Protein AF-0000000082110229 (afdb_homodimer)

Solvent-accessible surface area (backbone atoms only — not comparable to full-atom values): 21391 Å² total; per-residue (Å²): 134,88,70,80,76,80,77,74,76,72,76,70,76,74,80,79,74,70,68,82,67,78,67,74,70,69,70,74,67,74,66,70,79,75,70,65,46,72,65,55,51,50,42,54,56,67,42,34,67,86,62,47,61,80,44,70,86,66,65,69,85,67,83,56,57,67,59,63,72,36,35,83,77,77,40,49,71,53,52,38,49,52,51,44,42,51,49,51,52,46,50,48,47,23,41,54,46,56,61,72,47,97,63,58,67,69,50,45,52,40,45,49,51,52,40,48,51,52,53,50,48,32,65,73,54,48,53,68,74,52,53,61,56,50,47,55,52,70,62,51,60,44,79,38,67,67,54,40,41,43,44,63,71,46,37,67,62,54,53,33,52,47,47,51,52,34,51,53,56,55,52,53,45,55,51,60,71,71,99,140,80,76,86,82,80,76,78,80,77,79,69,81,74,75,75,71,74,70,75,77,79,72,78,71,72,71,74,68,74,66,73,77,75,69,66,46,71,67,56,52,50,41,54,56,66,41,32,68,87,63,48,60,81,42,71,86,67,65,69,83,67,85,56,57,67,59,62,71,36,36,83,78,76,41,49,70,54,52,37,48,52,52,44,43,50,48,51,54,42,49,48,48,24,42,54,46,57,61,72,46,97,64,57,69,69,51,44,50,39,45,51,52,53,41,49,52,50,52,52,48,30,65,74,54,47,52,67,74,51,53,61,56,49,47,55,52,70,62,52,59,44,81,38,67,67,54,40,42,44,45,62,72,45,38,67,62,53,54,35,52,48,47,51,50,34,51,53,58,53,51,53,45,55,51,62,71,70,98

Secondary structure (DSSP, 8-state):
-----------------------------------S-HHHHHHHHHHHTTTTTT-GGG-SS-SSHHHHHHHHHH--HHHHHHHHHHHHHHHHHHHHHHHTS---HHHHHHHHHHHHHHHHHIIIII-TTHHHHHHHHHTS-TT-HHHHHHHHHHHHHHHHHHHHHHHHHHHHHHHHHH-/-----------------------------------S-HHHHHHHHHHHTTTTTT-GGG-SS-SSHHHHHHHHHH--HHHHHHHHHHHHHHHHHHHHHHHTS---HHHHHHHHHHHHHHHHHIIIII-THHHHHHHHHHTS-TT-HHHHHHHHHHHHHHHHHHHHHHHHHHHHHHHHHH-

InterPro domains:
  IPR002069 Interferon gamma [PF00714] (76-163)
  IPR002069 Interferon gamma [PTHR11419] (31-170)
  IPR009079 Four-helical cytokine-like, core [G3DSA:1.20.1250.10] (36-178)
  IPR009079 Four-helical cytokine-like, core [SSF47266] (39-163)

Foldseek 3Di:
DCPDDPPPPPPPVVDDCPVPDDPPPPVPCVVVPDPQDPVLVVLVVVLCVQVVVVDCVCPDDDDCVVVVVCDLPPHFPVRSLVVVLVVLVVLLVVLVVVLVDDGDPSNNVSSVVVSVVSVVVCVVRVPPPCVVVVVVVVPPPCPDPVSVVVCVVCVVVVVVVVVVVVVVRVVVSVVVVVD/DDDDDPDDPPPCPPPPPPPVDDPPPPVPCVVVPDPQDPVLVVLVVVLCVQVVVVDCVCPDDDDCVVVVVCDLPPHFPVRSLVVVLVVLVVLLVVLVVVLVDDGDPSNNVSSVVVSVVSVVVCVVRVDPPCVVVVVVVVPPPCVDPVSVVVCVVCVVVVVVVVVVVVVVRVVVSVVVVVD

Radius of gyration: 32.99 Å; Cα contacts (8 Å, |Δi|>4): 256; chains: 2; bounding box: 110×70×94 Å

Organism: Oncorhynchus tshawytscha (NCBI:txid74940)

Nearest PDB structures (foldseek):
  7s5c-assembly1_D  TM=9.116E-01  e=3.715E+00  Myxococcus xanthus
  7s5c-assembly1_E  TM=8.974E-01  e=5.631E+00  Myxococcus xanthus
  6f1e-assembly1_B  TM=5.473E-01  e=1.274E-04  Paralichthys olivaceus
  7s5c-assembly1_D  TM=9.116E-01  e=2.656E+00  Myxococcus xanthus
  7s5c-assembly1_E  TM=8.976E-01  e=4.039E+00  Myxococcus xanthus

Structure (mmCIF, N/CA/C/O backbone):
data_AF-0000000082110229-model_v1
#
loop_
_entity.id
_entity.type
_entity.pdbx_description
1 polymer 'Interferon gamma'
#
loop_
_atom_site.group_PDB
_atom_site.id
_atom_site.type_symbol
_atom_site.label_atom_id
_atom_site.label_alt_id
_atom_site.label_comp_id
_atom_site.label_asym_id
_atom_site.label_entity_id
_atom_site.label_seq_id
_atom_site.pdbx_PDB_ins_code
_atom_site.Cartn_x
_atom_site.Cartn_y
_atom_site.Cartn_z
_atom_site.occupancy
_atom_site.B_iso_or_equiv
_atom_site.auth_seq_id
_atom_site.auth_comp_id
_atom_site.auth_asym_id
_atom_site.auth_atom_id
_atom_site.pdbx_PDB_model_num
ATOM 1 N N . MET A 1 1 ? 75.688 -8.492 -60.219 1 24.11 1 MET A N 1
ATOM 2 C CA . MET A 1 1 ? 75.688 -9.828 -59.625 1 24.11 1 MET A CA 1
ATOM 3 C C . MET A 1 1 ? 75.75 -9.758 -58.125 1 24.11 1 MET A C 1
ATOM 5 O O . MET A 1 1 ? 75.875 -10.773 -57.438 1 24.11 1 MET A O 1
ATOM 9 N N . ASN A 1 2 ? 76 -8.523 -57.562 1 25.25 2 ASN A N 1
ATOM 10 C CA . ASN A 1 2 ? 76.188 -8.07 -56.219 1 25.25 2 ASN A CA 1
ATOM 11 C C . ASN A 1 2 ? 75 -8.414 -55.312 1 25.25 2 ASN A C 1
ATOM 13 O O . ASN A 1 2 ? 73.938 -7.895 -55.531 1 25.25 2 ASN A O 1
ATOM 17 N N . SER A 1 3 ? 75 -9.625 -54.688 1 24.2 3 SER A N 1
ATOM 18 C CA . SER A 1 3 ? 74.188 -10.539 -53.906 1 24.2 3 SER A CA 1
ATOM 19 C C . SER A 1 3 ? 74 -10.047 -52.5 1 24.2 3 SER A C 1
ATOM 21 O O . SER A 1 3 ? 73.562 -10.805 -51.625 1 24.2 3 SER A O 1
ATOM 23 N N . ALA A 1 4 ? 74.688 -8.914 -52.188 1 26.8 4 ALA A N 1
ATOM 24 C CA . ALA A 1 4 ? 74.875 -8.75 -50.75 1 26.8 4 ALA A CA 1
ATOM 25 C C . ALA A 1 4 ? 73.562 -8.953 -50.031 1 26.8 4 ALA A C 1
ATOM 27 O O . ALA A 1 4 ? 72.5 -8.75 -50.594 1 26.8 4 ALA A O 1
ATOM 28 N N . LEU A 1 5 ? 73.625 -9.648 -48.812 1 25.36 5 LEU A N 1
ATOM 29 C CA . LEU A 1 5 ? 73.125 -10.234 -47.562 1 25.36 5 LEU A CA 1
ATOM 30 C C . LEU A 1 5 ? 72.312 -9.234 -46.781 1 25.36 5 LEU A C 1
ATOM 32 O O . LEU A 1 5 ? 72.812 -8.195 -46.344 1 25.36 5 LEU A O 1
ATOM 36 N N . ASP A 1 6 ? 71.125 -8.875 -47.344 1 24.08 6 ASP A N 1
ATOM 37 C CA . ASP A 1 6 ? 70.188 -7.977 -46.688 1 24.08 6 ASP A CA 1
ATOM 38 C C . ASP A 1 6 ? 69.938 -8.398 -45.219 1 24.08 6 ASP A C 1
ATOM 40 O O . ASP A 1 6 ? 69.625 -9.555 -44.969 1 24.08 6 ASP A O 1
ATOM 44 N N . LEU A 1 7 ? 70.938 -7.906 -44.375 1 24.12 7 LEU A N 1
ATOM 45 C CA . LEU A 1 7 ? 71.062 -8.023 -42.906 1 24.12 7 LEU A CA 1
ATOM 46 C C . LEU A 1 7 ? 69.688 -7.859 -42.281 1 24.12 7 LEU A C 1
ATOM 48 O O . LEU A 1 7 ? 69 -6.82 -42.438 1 24.12 7 LEU A O 1
ATOM 52 N N . VAL A 1 8 ? 69 -8.953 -42.156 1 23.84 8 VAL A N 1
ATOM 53 C CA . VAL A 1 8 ? 67.688 -9.242 -41.5 1 23.84 8 VAL A CA 1
ATOM 54 C C . VAL A 1 8 ? 67.75 -8.828 -40.031 1 23.84 8 VAL A C 1
ATOM 56 O O . VAL A 1 8 ? 68.562 -9.398 -39.25 1 23.84 8 VAL A O 1
ATOM 59 N N . VAL A 1 9 ? 68.062 -7.516 -39.812 1 23.69 9 VAL A N 1
ATOM 60 C CA . VAL A 1 9 ? 68.062 -7.062 -38.438 1 23.69 9 VAL A CA 1
ATOM 61 C C . VAL A 1 9 ? 66.812 -7.551 -37.75 1 23.69 9 VAL A C 1
ATOM 63 O O . VAL A 1 9 ? 65.688 -7.172 -38.125 1 23.69 9 VAL A O 1
ATOM 66 N N . VAL A 1 10 ? 66.875 -8.742 -37.281 1 24.75 10 VAL A N 1
ATOM 67 C CA . VAL A 1 10 ? 65.812 -9.438 -36.469 1 24.75 10 VAL A CA 1
ATOM 68 C C . VAL A 1 10 ? 65.562 -8.68 -35.188 1 24.75 10 VAL A C 1
ATOM 70 O O . VAL A 1 10 ? 66.438 -8.625 -34.312 1 24.75 10 VAL A O 1
ATOM 73 N N . VAL A 1 11 ? 65.25 -7.379 -35.281 1 24.06 11 VAL A N 1
ATOM 74 C CA . VAL A 1 11 ? 64.875 -6.656 -34.094 1 24.06 11 VAL A CA 1
ATOM 75 C C . VAL A 1 11 ? 63.906 -7.5 -33.25 1 24.06 11 VAL A C 1
ATOM 77 O O . VAL A 1 11 ? 62.781 -7.793 -33.719 1 24.06 11 VAL A O 1
ATOM 80 N N . TRP A 1 12 ? 64.438 -8.492 -32.562 1 25.36 12 TRP A N 1
ATOM 81 C CA . TRP A 1 12 ? 63.719 -9.367 -31.625 1 25.36 12 TRP A CA 1
ATOM 82 C C . TRP A 1 12 ? 63.094 -8.57 -30.484 1 25.36 12 TRP A C 1
ATOM 84 O O . TRP A 1 12 ? 63.812 -8.148 -29.562 1 25.36 12 TRP A O 1
ATOM 94 N N . LEU A 1 13 ? 62.688 -7.316 -30.75 1 26.86 13 LEU A N 1
ATOM 95 C CA . LEU A 1 13 ? 62.125 -6.703 -29.547 1 26.86 13 LEU A CA 1
ATOM 96 C C . LEU A 1 13 ? 61.156 -7.641 -28.859 1 26.86 13 LEU A C 1
ATOM 98 O O . LEU A 1 13 ? 60.188 -8.102 -29.469 1 26.86 13 LEU A O 1
ATOM 102 N N . GLY A 1 14 ? 61.531 -8.438 -27.891 1 28.88 14 GLY A N 1
ATOM 103 C CA . GLY A 1 14 ? 60.938 -9.344 -26.922 1 28.88 14 GLY A CA 1
ATOM 104 C C . GLY A 1 14 ? 59.812 -8.695 -26.109 1 28.88 14 GLY A C 1
ATOM 105 O O . GLY A 1 14 ? 59.875 -8.672 -24.875 1 28.88 14 GLY A O 1
ATOM 106 N N . PHE A 1 15 ? 59.219 -7.516 -26.438 1 29.77 15 PHE A N 1
ATOM 107 C CA . PHE A 1 15 ? 58.406 -6.957 -25.359 1 29.77 15 PHE A CA 1
ATOM 108 C C . PHE A 1 15 ? 57.531 -8.031 -24.75 1 29.77 15 PHE A C 1
ATOM 110 O O . PHE A 1 15 ? 57.188 -9.016 -25.406 1 29.77 15 PHE A O 1
ATOM 117 N N . CYS A 1 16 ? 57.188 -7.82 -23.359 1 25.81 16 CYS A N 1
ATOM 118 C CA . CYS A 1 16 ? 56.562 -8.203 -22.094 1 25.81 16 CYS A CA 1
ATOM 119 C C . CYS A 1 16 ? 55.062 -8.414 -22.266 1 25.81 16 CYS A C 1
ATOM 121 O O . CYS A 1 16 ? 54.344 -7.473 -22.594 1 25.81 16 CYS A O 1
ATOM 123 N N . SER A 1 17 ? 54.656 -9.477 -22.688 1 29.84 17 SER A N 1
ATOM 124 C CA . SER A 1 17 ? 53.25 -9.898 -22.781 1 29.84 17 SER A CA 1
ATOM 125 C C . SER A 1 17 ? 52.531 -9.75 -21.453 1 29.84 17 SER A C 1
ATOM 127 O O . SER A 1 17 ? 52.719 -10.57 -20.547 1 29.84 17 SER A O 1
ATOM 129 N N . VAL A 1 18 ? 52.812 -8.727 -20.703 1 28.47 18 VAL A N 1
ATOM 130 C CA . VAL A 1 18 ? 52 -8.898 -19.5 1 28.47 18 VAL A CA 1
ATOM 131 C C . VAL A 1 18 ? 50.562 -9.164 -19.875 1 28.47 18 VAL A C 1
ATOM 133 O O . VAL A 1 18 ? 49.875 -8.297 -20.453 1 28.47 18 VAL A O 1
ATOM 136 N N . VAL A 1 19 ? 50.312 -10.289 -20.297 1 27.03 19 VAL A N 1
ATOM 137 C CA . VAL A 1 19 ? 48.906 -10.695 -20.406 1 27.03 19 VAL A CA 1
ATOM 138 C C . VAL A 1 19 ? 48.188 -10.391 -19.109 1 27.03 19 VAL A C 1
ATOM 140 O O . VAL A 1 19 ? 48.5 -10.961 -18.062 1 27.03 19 VAL A O 1
ATOM 143 N N . VAL A 1 20 ? 48.062 -9.109 -18.766 1 29.75 20 VAL A N 1
ATOM 144 C CA . VAL A 1 20 ? 47.094 -8.906 -17.688 1 29.75 20 VAL A CA 1
ATOM 145 C C . VAL A 1 20 ? 45.906 -9.805 -17.906 1 29.75 20 VAL A C 1
ATOM 147 O O . VAL A 1 20 ? 45.188 -9.656 -18.906 1 29.75 20 VAL A O 1
ATOM 150 N N . LEU A 1 21 ? 45.969 -11.055 -17.469 1 27.33 21 LEU A N 1
ATOM 151 C CA . LEU A 1 21 ? 44.969 -12.117 -17.391 1 27.33 21 LEU A CA 1
ATOM 152 C C . LEU A 1 21 ? 43.594 -11.562 -16.969 1 27.33 21 LEU A C 1
ATOM 154 O O . LEU A 1 21 ? 42.594 -11.781 -17.641 1 27.33 21 LEU A O 1
ATOM 158 N N . GLY A 1 22 ? 43.312 -11.695 -15.609 1 29.94 22 GLY A N 1
ATOM 159 C CA . GLY A 1 22 ? 42.125 -12.344 -15.023 1 29.94 22 GLY A CA 1
ATOM 160 C C . GLY A 1 22 ? 40.906 -11.453 -15.008 1 29.94 22 GLY A C 1
ATOM 161 O O . GLY A 1 22 ? 40.906 -10.398 -14.367 1 29.94 22 GLY A O 1
ATOM 162 N N . ARG A 1 23 ? 40.438 -11.047 -16.078 1 28.28 23 ARG A N 1
ATOM 163 C CA . ARG A 1 23 ? 39.125 -10.445 -15.844 1 28.28 23 ARG A CA 1
ATOM 164 C C . ARG A 1 23 ? 38.344 -11.234 -14.797 1 28.28 23 ARG A C 1
ATOM 166 O O . ARG A 1 23 ? 38.125 -12.445 -14.953 1 28.28 23 ARG A O 1
ATOM 173 N N . PRO A 1 24 ? 38.438 -10.898 -13.562 1 33.53 24 PRO A N 1
ATOM 174 C CA . PRO A 1 24 ? 37.375 -11.586 -12.812 1 33.53 24 PRO A CA 1
ATOM 175 C C . PRO A 1 24 ? 36.031 -11.508 -13.5 1 33.53 24 PRO A C 1
ATOM 177 O O . PRO A 1 24 ? 35.625 -10.438 -13.945 1 33.53 24 PRO A O 1
ATOM 180 N N . HIS A 1 25 ? 35.75 -12.414 -14.398 1 29.72 25 HIS A N 1
ATOM 181 C CA . HIS A 1 25 ? 34.344 -12.648 -14.758 1 29.72 25 HIS A CA 1
ATOM 182 C C . HIS A 1 25 ? 33.438 -12.5 -13.539 1 29.72 25 HIS A C 1
ATOM 184 O O . HIS A 1 25 ? 33.469 -13.328 -12.625 1 29.72 25 HIS A O 1
ATOM 190 N N . HIS A 1 26 ? 33.438 -11.383 -13 1 30.94 26 HIS A N 1
ATOM 191 C CA . HIS A 1 26 ? 32.219 -11.297 -12.25 1 30.94 26 HIS A CA 1
ATOM 192 C C . HIS A 1 26 ? 31.031 -11.828 -13.07 1 30.94 26 HIS A C 1
ATOM 194 O O . HIS A 1 26 ? 30.719 -11.289 -14.133 1 30.94 26 HIS A O 1
ATOM 200 N N . SER A 1 27 ? 31.016 -13.125 -13.414 1 31.69 27 SER A N 1
ATOM 201 C CA . SER A 1 27 ? 29.703 -13.688 -13.734 1 31.69 27 SER A CA 1
ATOM 202 C C . SER A 1 27 ? 28.594 -13.016 -12.922 1 31.69 27 SER A C 1
ATOM 204 O O . SER A 1 27 ? 28.5 -13.211 -11.711 1 31.69 27 SER A O 1
ATOM 206 N N . GLY A 1 28 ? 28.469 -11.836 -13.047 1 32.25 28 GLY A N 1
ATOM 207 C CA . GLY A 1 28 ? 27.188 -11.297 -12.617 1 32.25 28 GLY A CA 1
ATOM 208 C C . GLY A 1 28 ? 26.016 -12.234 -12.891 1 32.25 28 GLY A C 1
ATOM 209 O O . GLY A 1 28 ? 25.453 -12.219 -13.984 1 32.25 28 GLY A O 1
ATOM 210 N N . SER A 1 29 ? 26.156 -13.578 -12.789 1 35.03 29 SER A N 1
ATOM 211 C CA . SER A 1 29 ? 25.016 -14.484 -12.734 1 35.03 29 SER A CA 1
ATOM 212 C C . SER A 1 29 ? 23.828 -13.828 -12.047 1 35.03 29 SER A C 1
ATOM 214 O O . SER A 1 29 ? 23.844 -13.602 -10.836 1 35.03 29 SER A O 1
ATOM 216 N N . ASP A 1 30 ? 23.406 -12.789 -12.406 1 38 30 ASP A N 1
ATOM 217 C CA . ASP A 1 30 ? 22.031 -12.477 -12.023 1 38 30 ASP A CA 1
ATOM 218 C C . ASP A 1 30 ? 21.172 -13.734 -11.969 1 38 30 ASP A C 1
ATOM 220 O O . ASP A 1 30 ? 20.531 -14.102 -12.953 1 38 30 ASP A O 1
ATOM 224 N N . LEU A 1 31 ? 21.562 -14.945 -11.805 1 39.56 31 LEU A N 1
ATOM 225 C CA . LEU A 1 31 ? 20.734 -16.094 -11.438 1 39.56 31 LEU A CA 1
ATOM 226 C C . LEU A 1 31 ? 19.547 -15.648 -10.586 1 39.56 31 LEU A C 1
ATOM 228 O O . LEU A 1 31 ? 19.719 -15.266 -9.43 1 39.56 31 LEU A O 1
ATOM 232 N N . GLY A 1 32 ? 18.656 -14.812 -11.055 1 50.47 32 GLY A N 1
ATOM 233 C CA . GLY A 1 32 ? 17.422 -14.539 -10.359 1 50.47 32 GLY A CA 1
ATOM 234 C C . GLY A 1 32 ? 17.031 -15.625 -9.367 1 50.47 32 GLY A C 1
ATOM 235 O O . GLY A 1 32 ? 17.047 -16.812 -9.703 1 50.47 32 GLY A O 1
ATOM 236 N N . SER A 1 33 ? 17.344 -15.594 -8.109 1 67.56 33 SER A N 1
ATOM 237 C CA . SER A 1 33 ? 16.984 -16.531 -7.059 1 67.56 33 SER A CA 1
ATOM 238 C C . SER A 1 33 ? 15.656 -17.234 -7.371 1 67.56 33 SER A C 1
ATOM 240 O O . SER A 1 33 ? 14.688 -16.578 -7.762 1 67.56 33 SER A O 1
ATOM 242 N N . ARG A 1 34 ? 15.812 -18.406 -7.715 1 81.62 34 ARG A N 1
ATOM 243 C CA . ARG A 1 34 ? 14.609 -19.219 -7.918 1 81.62 34 ARG A CA 1
ATOM 244 C C . ARG A 1 34 ? 13.867 -19.438 -6.605 1 81.62 34 ARG A C 1
ATOM 246 O O . ARG A 1 34 ? 14.398 -20.047 -5.68 1 81.62 34 ARG A O 1
ATOM 253 N N . PHE A 1 35 ? 12.773 -18.719 -6.441 1 91 35 PHE A N 1
ATOM 254 C CA . PHE A 1 35 ? 11.945 -18.812 -5.246 1 91 35 PHE A CA 1
ATOM 255 C C . PHE A 1 35 ? 10.922 -19.938 -5.387 1 91 35 PHE A C 1
ATOM 257 O O . PHE A 1 35 ? 10.344 -20.391 -4.395 1 91 35 PHE A O 1
ATOM 264 N N . VAL A 1 36 ? 10.859 -20.375 -6.602 1 93.25 36 VAL A N 1
ATOM 265 C CA . VAL A 1 36 ? 9.992 -21.516 -6.852 1 93.25 36 VAL A CA 1
ATOM 266 C C . VAL A 1 36 ? 10.781 -22.812 -6.68 1 93.25 36 VAL A C 1
ATOM 268 O O . VAL A 1 36 ? 11.695 -23.094 -7.457 1 93.25 36 VAL A O 1
ATOM 271 N N . SER A 1 37 ? 10.375 -23.531 -5.688 1 91.56 37 SER A N 1
ATOM 272 C CA . SER A 1 37 ? 11.086 -24.766 -5.387 1 91.56 37 SER A CA 1
ATOM 273 C C . SER A 1 37 ? 10.734 -25.875 -6.383 1 91.56 37 SER A C 1
ATOM 275 O O . SER A 1 37 ? 9.742 -25.766 -7.105 1 91.56 37 SER A O 1
ATOM 277 N N . GLU A 1 38 ? 11.562 -26.922 -6.34 1 91.44 38 GLU A N 1
ATOM 278 C CA . GLU A 1 38 ? 11.273 -28.078 -7.176 1 91.44 38 GLU A CA 1
ATOM 279 C C . GLU A 1 38 ? 9.961 -28.75 -6.773 1 91.44 38 GLU A C 1
ATOM 281 O O . GLU A 1 38 ? 9.203 -29.203 -7.633 1 91.44 38 GLU A O 1
ATOM 286 N N . ASN A 1 39 ? 9.766 -28.75 -5.508 1 90.94 39 ASN A N 1
ATOM 287 C CA . ASN A 1 39 ? 8.523 -29.344 -5.012 1 90.94 39 ASN A CA 1
ATOM 288 C C . ASN A 1 39 ? 7.305 -28.547 -5.48 1 90.94 39 ASN A C 1
ATOM 290 O O . ASN A 1 39 ? 6.285 -29.141 -5.84 1 90.94 39 ASN A O 1
ATOM 294 N N . MET A 1 40 ? 7.414 -27.266 -5.449 1 93.62 40 MET A N 1
ATOM 295 C CA . MET A 1 40 ? 6.305 -26.438 -5.918 1 93.62 40 MET A CA 1
ATOM 296 C C . MET A 1 40 ? 6.074 -26.641 -7.414 1 93.62 40 MET A C 1
ATOM 298 O O . MET A 1 40 ? 4.93 -26.734 -7.863 1 93.62 40 MET A O 1
ATOM 302 N N . GLU A 1 41 ? 7.121 -26.719 -8.156 1 93.5 41 GLU A N 1
ATOM 303 C CA . GLU A 1 41 ? 7.012 -26.984 -9.586 1 93.5 41 GLU A CA 1
ATOM 304 C C . GLU A 1 41 ? 6.301 -28.312 -9.852 1 93.5 41 GLU A C 1
ATOM 306 O O . GLU A 1 41 ? 5.457 -28.406 -10.742 1 93.5 41 GLU A O 1
ATOM 311 N N . LYS A 1 42 ? 6.664 -29.266 -9.062 1 93 42 LYS A N 1
ATOM 312 C CA . LYS A 1 42 ? 6.023 -30.578 -9.195 1 93 42 LYS A CA 1
ATOM 313 C C . LYS A 1 42 ? 4.539 -30.5 -8.852 1 93 42 LYS A C 1
ATOM 315 O O . LYS A 1 42 ? 3.709 -31.125 -9.508 1 93 42 LYS A O 1
ATOM 320 N N . ASP A 1 43 ? 4.195 -29.75 -7.82 1 92 43 ASP A N 1
ATOM 321 C CA . ASP A 1 43 ? 2.801 -29.562 -7.438 1 92 43 ASP A CA 1
ATOM 322 C C . ASP A 1 43 ? 2.002 -28.922 -8.578 1 92 43 ASP A C 1
ATOM 324 O O . ASP A 1 43 ? 0.898 -29.375 -8.891 1 92 43 ASP A O 1
ATOM 328 N N . ILE A 1 44 ? 2.568 -27.938 -9.219 1 94.88 44 ILE A N 1
ATOM 329 C CA . ILE A 1 44 ? 1.879 -27.234 -10.297 1 94.88 44 ILE A CA 1
ATOM 330 C C . ILE A 1 44 ? 1.728 -28.172 -11.5 1 94.88 44 ILE A C 1
ATOM 332 O O . ILE A 1 44 ? 0.656 -28.25 -12.102 1 94.88 44 ILE A O 1
ATOM 336 N N . LYS A 1 45 ? 2.805 -28.891 -11.789 1 94.81 45 LYS A N 1
ATOM 337 C CA . LYS A 1 45 ? 2.766 -29.828 -12.906 1 94.81 45 LYS A CA 1
ATOM 338 C C . LYS A 1 45 ? 1.697 -30.891 -12.695 1 94.81 45 LYS A C 1
ATOM 340 O O . LYS A 1 45 ? 1.008 -31.297 -13.641 1 94.81 45 LYS A O 1
ATOM 345 N N . ALA A 1 46 ? 1.564 -31.359 -11.5 1 95.69 46 ALA A N 1
ATOM 346 C CA . ALA A 1 46 ? 0.606 -32.406 -11.172 1 95.69 46 ALA A CA 1
ATOM 347 C C . ALA A 1 46 ? -0.828 -31.938 -11.359 1 95.69 46 ALA A C 1
ATOM 349 O O . ALA A 1 46 ? -1.758 -32.75 -11.445 1 95.69 46 ALA A O 1
ATOM 350 N N . LEU A 1 47 ? -1.069 -30.609 -11.375 1 97.56 47 LEU A N 1
ATOM 351 C CA . LEU A 1 47 ? -2.402 -30.047 -11.523 1 97.56 47 LEU A CA 1
ATOM 352 C C . LEU A 1 47 ? -2.746 -29.828 -12.992 1 97.56 47 LEU A C 1
ATOM 354 O O . LEU A 1 47 ? -3.91 -29.609 -13.336 1 97.56 47 LEU A O 1
ATOM 358 N N . GLU A 1 48 ? -1.765 -29.984 -13.914 1 96.38 48 GLU A N 1
ATOM 359 C CA . GLU A 1 48 ? -1.924 -29.625 -15.32 1 96.38 48 GLU A CA 1
ATOM 360 C C . GLU A 1 48 ? -2.984 -30.5 -15.992 1 96.38 48 GLU A C 1
ATOM 362 O O . GLU A 1 48 ? -3.902 -29.984 -16.625 1 96.38 48 GLU A O 1
ATOM 367 N N . ASP A 1 49 ? -2.902 -31.734 -15.82 1 95.69 49 ASP A N 1
ATOM 368 C CA . ASP A 1 49 ? -3.795 -32.656 -16.516 1 95.69 49 ASP A CA 1
ATOM 369 C C . ASP A 1 49 ? -5.184 -32.656 -15.883 1 95.69 49 ASP A C 1
ATOM 371 O O . ASP A 1 49 ? -6.184 -32.406 -16.562 1 95.69 49 ASP A O 1
ATOM 375 N N . PRO A 1 50 ? -5.27 -32.875 -14.539 1 96.62 50 PRO A N 1
ATOM 376 C CA . PRO A 1 50 ? -6.602 -32.938 -13.938 1 96.62 50 PRO A CA 1
ATOM 377 C C . PRO A 1 50 ? -7.406 -31.656 -14.109 1 96.62 50 PRO A C 1
ATOM 379 O O . PRO A 1 50 ? -8.641 -31.703 -14.164 1 96.62 50 PRO A O 1
ATOM 382 N N . LEU A 1 51 ? -6.777 -30.531 -14.227 1 96.69 51 LEU A N 1
ATOM 383 C CA . LEU A 1 51 ? -7.473 -29.25 -14.375 1 96.69 51 LEU A CA 1
ATOM 384 C C . LEU A 1 51 ? -7.52 -28.828 -15.836 1 96.69 51 LEU A C 1
ATOM 386 O O . LEU A 1 51 ? -8.023 -27.734 -16.156 1 96.69 51 LEU A O 1
ATOM 390 N N . LYS A 1 52 ? -6.918 -29.609 -16.703 1 94.94 52 LYS A N 1
ATOM 391 C CA . LYS A 1 52 ? -6.914 -29.344 -18.141 1 94.94 52 LYS A CA 1
ATOM 392 C C . LYS A 1 52 ? -6.312 -27.984 -18.438 1 94.94 52 LYS A C 1
ATOM 394 O O . LYS A 1 52 ? -6.914 -27.172 -19.156 1 94.94 52 LYS A O 1
ATOM 399 N N . LEU A 1 53 ? -5.109 -27.719 -17.953 1 95.06 53 LEU A N 1
ATOM 400 C CA . LEU A 1 53 ? -4.477 -26.406 -18.047 1 95.06 53 LEU A CA 1
ATOM 401 C C . LEU A 1 53 ? -3.951 -26.141 -19.453 1 95.06 53 LEU A C 1
ATOM 403 O O . LEU A 1 53 ? -3.59 -25.016 -19.781 1 95.06 53 LEU A O 1
ATOM 407 N N . LEU A 1 54 ? -3.979 -27.094 -20.328 1 90.62 54 LEU A N 1
ATOM 408 C CA . LEU A 1 54 ? -3.516 -26.938 -21.703 1 90.62 54 LEU A CA 1
ATOM 409 C C . LEU A 1 54 ? -4.695 -26.766 -22.656 1 90.62 54 LEU A C 1
ATOM 411 O O . LEU A 1 54 ? -4.508 -26.688 -23.859 1 90.62 54 LEU A O 1
ATOM 415 N N . ASP A 1 55 ? -5.863 -26.656 -22.188 1 92.31 55 ASP A N 1
ATOM 416 C CA . ASP A 1 55 ? -7.086 -26.469 -22.969 1 92.31 55 ASP A CA 1
ATOM 417 C C . ASP A 1 55 ? -7.035 -25.172 -23.781 1 92.31 55 ASP A C 1
ATOM 419 O O . ASP A 1 55 ? -6.629 -24.125 -23.266 1 92.31 55 ASP A O 1
ATOM 423 N N . THR A 1 56 ? -7.422 -25.203 -24.953 1 90.88 56 THR A N 1
ATOM 424 C CA . THR A 1 56 ? -7.391 -24.078 -25.875 1 90.88 56 THR A CA 1
ATOM 425 C C . THR A 1 56 ? -8.312 -22.969 -25.406 1 90.88 56 THR A C 1
ATOM 427 O O . THR A 1 56 ? -8.141 -21.797 -25.781 1 90.88 56 THR A O 1
ATOM 430 N N . LYS A 1 57 ? -9.312 -23.312 -24.562 1 90.06 57 LYS A N 1
ATOM 431 C CA . LYS A 1 57 ? -10.219 -22.312 -24.016 1 90.06 57 LYS A CA 1
ATOM 432 C C . LYS A 1 57 ? -9.469 -21.312 -23.141 1 90.06 57 LYS A C 1
ATOM 434 O O . LYS A 1 57 ? -9.969 -20.219 -22.859 1 90.06 57 LYS A O 1
ATOM 439 N N . LEU A 1 58 ? -8.281 -21.703 -22.719 1 93.44 58 LEU A N 1
ATOM 440 C CA . LEU A 1 58 ? -7.492 -20.859 -21.828 1 93.44 58 LEU A CA 1
ATOM 441 C C . LEU A 1 58 ? -6.617 -19.891 -22.609 1 93.44 58 LEU A C 1
ATOM 443 O O . LEU A 1 58 ? -5.996 -19 -22.031 1 93.44 58 LEU A O 1
ATOM 447 N N . VAL A 1 59 ? -6.684 -20.188 -23.969 1 90.62 59 VAL A N 1
ATOM 448 C CA . VAL A 1 59 ? -5.895 -19.297 -24.828 1 90.62 59 VAL A CA 1
ATOM 449 C C . VAL A 1 59 ? -6.57 -17.938 -24.922 1 90.62 59 VAL A C 1
ATOM 451 O O . VAL A 1 59 ? -7.762 -17.844 -25.234 1 90.62 59 VAL A O 1
ATOM 454 N N . GLY A 1 60 ? -6.152 -16.797 -24.5 1 90.94 60 GLY A N 1
ATOM 455 C CA . GLY A 1 60 ? -6.664 -15.445 -24.469 1 90.94 60 GLY A CA 1
ATOM 456 C C . GLY A 1 60 ? -5.91 -14.547 -23.5 1 90.94 60 GLY A C 1
ATOM 457 O O . GLY A 1 60 ? -4.723 -14.758 -23.25 1 90.94 60 GLY A O 1
ATOM 458 N N . GLU A 1 61 ? -6.582 -13.547 -23.062 1 93.69 61 GLU A N 1
ATOM 459 C CA . GLU A 1 61 ? -5.938 -12.578 -22.172 1 93.69 61 GLU A CA 1
ATOM 460 C C . GLU A 1 61 ? -5.566 -13.211 -20.844 1 93.69 61 GLU A C 1
ATOM 462 O O . GLU A 1 61 ? -6.406 -13.836 -20.188 1 93.69 61 GLU A O 1
ATOM 467 N N . PRO A 1 62 ? -4.301 -13.078 -20.484 1 96.38 62 PRO A N 1
ATOM 468 C CA . PRO A 1 62 ? -3.926 -13.625 -19.188 1 96.38 62 PRO A CA 1
ATOM 469 C C . PRO A 1 62 ? -4.562 -12.875 -18.016 1 96.38 62 PRO A C 1
ATOM 471 O O . PRO A 1 62 ? -5.094 -11.781 -18.203 1 96.38 62 PRO A O 1
ATOM 474 N N . VAL A 1 63 ? -4.602 -13.508 -16.859 1 97.44 63 VAL A N 1
ATOM 475 C CA . VAL A 1 63 ? -5.215 -12.914 -15.672 1 97.44 63 VAL A CA 1
ATOM 476 C C . VAL A 1 63 ? -4.246 -11.922 -15.031 1 97.44 63 VAL A C 1
ATOM 478 O O . VAL A 1 63 ? -4.605 -10.781 -14.758 1 97.44 63 VAL A O 1
ATOM 481 N N . PHE A 1 64 ? -2.928 -12.383 -14.828 1 98.06 64 PHE A N 1
ATOM 482 C CA . PHE A 1 64 ? -1.994 -11.57 -14.062 1 98.06 64 PHE A CA 1
ATOM 483 C C . PHE A 1 64 ? -0.773 -11.211 -14.898 1 98.06 64 PHE A C 1
ATOM 485 O O . PHE A 1 64 ? -0.056 -10.258 -14.578 1 98.06 64 PHE A O 1
ATOM 492 N N . ARG A 1 65 ? -0.522 -11.906 -15.953 1 96.5 65 ARG A N 1
ATOM 493 C CA . ARG A 1 65 ? 0.765 -11.836 -16.641 1 96.5 65 ARG A CA 1
ATOM 494 C C . ARG A 1 65 ? 0.986 -10.445 -17.234 1 96.5 65 ARG A C 1
ATOM 496 O O . ARG A 1 65 ? 2.117 -9.953 -17.281 1 96.5 65 ARG A O 1
ATOM 503 N N . HIS A 1 66 ? -0.087 -9.828 -17.75 1 95.12 66 HIS A N 1
ATOM 504 C CA . HIS A 1 66 ? 0.061 -8.484 -18.281 1 95.12 66 HIS A CA 1
ATOM 505 C C . HIS A 1 66 ? 0.561 -7.512 -17.219 1 95.12 66 HIS A C 1
ATOM 507 O O . HIS A 1 66 ? 1.471 -6.719 -17.469 1 95.12 66 HIS A O 1
ATOM 513 N N . LEU A 1 67 ? -0.012 -7.625 -16.078 1 96.31 67 LEU A N 1
ATOM 514 C CA . LEU A 1 67 ? 0.435 -6.785 -14.969 1 96.31 67 LEU A CA 1
ATOM 515 C C . LEU A 1 67 ? 1.883 -7.094 -14.602 1 96.31 67 LEU A C 1
ATOM 517 O O . LEU A 1 67 ? 2.686 -6.18 -14.398 1 96.31 67 LEU A O 1
ATOM 521 N N . MET A 1 68 ? 2.293 -8.391 -14.555 1 97 68 MET A N 1
ATOM 522 C CA . MET A 1 68 ? 3.656 -8.781 -14.211 1 97 68 MET A CA 1
ATOM 523 C C . MET A 1 68 ? 4.66 -8.156 -15.172 1 97 68 MET A C 1
ATOM 525 O O . MET A 1 68 ? 5.723 -7.695 -14.758 1 97 68 MET A O 1
ATOM 529 N N . GLY A 1 69 ? 4.262 -8.078 -16.375 1 95.19 69 GLY A N 1
ATOM 530 C CA . GLY A 1 69 ? 5.16 -7.559 -17.391 1 95.19 69 GLY A CA 1
ATOM 531 C C . GLY A 1 69 ? 5.371 -6.059 -17.297 1 95.19 69 GLY A C 1
ATOM 532 O O . GLY A 1 69 ? 6.367 -5.535 -17.797 1 95.19 69 GLY A O 1
ATOM 533 N N . LYS A 1 70 ? 4.477 -5.434 -16.625 1 94.88 70 LYS A N 1
ATOM 534 C CA . LYS A 1 70 ? 4.52 -3.977 -16.562 1 94.88 70 LYS A CA 1
ATOM 535 C C . LYS A 1 70 ? 5.137 -3.496 -15.25 1 94.88 70 LYS A C 1
ATOM 537 O O . LYS A 1 70 ? 5.445 -2.312 -15.102 1 94.88 70 LYS A O 1
ATOM 542 N N . LEU A 1 71 ? 5.375 -4.383 -14.312 1 94.94 71 LEU A N 1
ATOM 543 C CA . LEU A 1 71 ? 5.742 -4.008 -12.953 1 94.94 71 LEU A CA 1
ATOM 544 C C . LEU A 1 71 ? 7.012 -3.162 -12.945 1 94.94 71 LEU A C 1
ATOM 546 O O . LEU A 1 71 ? 7.012 -2.039 -12.438 1 94.94 71 LEU A O 1
ATOM 550 N N . ASP A 1 72 ? 8.055 -3.6 -13.656 1 92.19 72 ASP A N 1
ATOM 551 C CA . ASP A 1 72 ? 9.359 -2.951 -13.57 1 92.19 72 ASP A CA 1
ATOM 552 C C . ASP A 1 72 ? 9.391 -1.675 -14.414 1 92.19 72 ASP A C 1
ATOM 554 O O . ASP A 1 72 ? 10.227 -0.796 -14.18 1 92.19 72 ASP A O 1
ATOM 558 N N . VAL A 1 73 ? 8.445 -1.601 -15.391 1 91.94 73 VAL A N 1
ATOM 559 C CA . VAL A 1 73 ? 8.477 -0.493 -16.344 1 91.94 73 VAL A CA 1
ATOM 560 C C . VAL A 1 73 ? 7.594 0.646 -15.836 1 91.94 73 VAL A C 1
ATOM 562 O O . VAL A 1 73 ? 7.973 1.817 -15.922 1 91.94 73 VAL A O 1
ATOM 565 N N . LYS A 1 74 ? 6.516 0.281 -15.242 1 90.5 74 LYS A N 1
ATOM 566 C CA . LYS A 1 74 ? 5.484 1.289 -15.016 1 90.5 74 LYS A CA 1
ATOM 567 C C . LYS A 1 74 ? 5.406 1.677 -13.547 1 90.5 74 LYS A C 1
ATOM 569 O O . LYS A 1 74 ? 4.859 2.727 -13.203 1 90.5 74 LYS A O 1
ATOM 574 N N . PHE A 1 75 ? 5.996 0.858 -12.609 1 89.81 75 PHE A N 1
ATOM 575 C CA . PHE A 1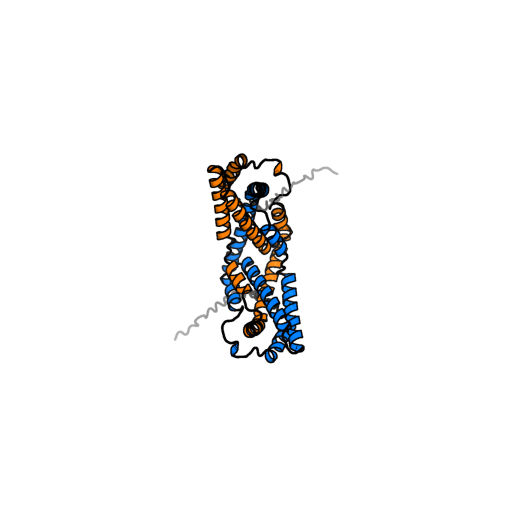 75 ? 5.719 1.064 -11.188 1 89.81 75 PHE A CA 1
ATOM 576 C C . PHE A 1 75 ? 7.012 1.092 -10.383 1 89.81 75 PHE A C 1
ATOM 578 O O . PHE A 1 75 ? 7.941 0.336 -10.664 1 89.81 75 PHE A O 1
ATOM 585 N N . GLU A 1 76 ? 7.016 1.936 -9.352 1 87.81 76 GLU A N 1
ATOM 586 C CA . GLU A 1 76 ? 8.102 1.945 -8.375 1 87.81 76 GLU A CA 1
ATOM 587 C C . GLU A 1 76 ? 8.008 0.741 -7.445 1 87.81 76 GLU A C 1
ATOM 589 O O . GLU A 1 76 ? 6.973 0.078 -7.375 1 87.81 76 GLU A O 1
ATOM 594 N N . LYS A 1 77 ? 9.031 0.483 -6.652 1 88 77 LYS A N 1
ATOM 595 C CA . LYS A 1 77 ? 9.117 -0.723 -5.836 1 88 77 LYS A CA 1
ATOM 596 C C . LYS A 1 77 ? 7.992 -0.772 -4.805 1 88 77 LYS A C 1
ATOM 598 O O . LYS A 1 77 ? 7.391 -1.824 -4.586 1 88 77 LYS A O 1
ATOM 603 N N . HIS A 1 78 ? 7.766 0.33 -4.191 1 85.5 78 HIS A N 1
ATOM 604 C CA . HIS A 1 78 ? 6.699 0.348 -3.199 1 85.5 78 HIS A CA 1
ATOM 605 C C . HIS A 1 78 ? 5.336 0.137 -3.852 1 85.5 78 HIS A C 1
ATOM 607 O O . HIS A 1 78 ? 4.457 -0.497 -3.266 1 85.5 78 HIS A O 1
ATOM 613 N N . GLU A 1 79 ? 5.16 0.611 -5.051 1 89.56 79 GLU A N 1
ATOM 614 C CA . GLU A 1 79 ? 3.93 0.388 -5.801 1 89.56 79 GLU A CA 1
ATOM 615 C C . GLU A 1 79 ? 3.803 -1.069 -6.234 1 89.56 79 GLU A C 1
ATOM 617 O O . GLU A 1 79 ? 2.717 -1.649 -6.172 1 89.56 79 GLU A O 1
ATOM 622 N N . GLN A 1 80 ? 4.887 -1.574 -6.715 1 93.25 80 GLN A N 1
ATOM 623 C CA . GLN A 1 80 ? 4.898 -2.992 -7.062 1 93.25 80 GLN A CA 1
ATOM 624 C C . GLN A 1 80 ? 4.477 -3.852 -5.875 1 93.25 80 GLN A C 1
ATOM 626 O O . GLN A 1 80 ? 3.707 -4.801 -6.031 1 93.25 80 GLN A O 1
ATOM 631 N N . TRP A 1 81 ? 5.004 -3.529 -4.766 1 92.06 81 TRP A N 1
ATOM 632 C CA . TRP A 1 81 ? 4.695 -4.258 -3.539 1 92.06 81 TRP A CA 1
ATOM 633 C C . TRP A 1 81 ? 3.191 -4.266 -3.279 1 92.06 81 TRP A C 1
ATOM 635 O O . TRP A 1 81 ? 2.613 -5.312 -2.975 1 92.06 81 TRP A O 1
ATOM 645 N N . LEU A 1 82 ? 2.6 -3.135 -3.385 1 91.06 82 LEU A N 1
ATOM 646 C CA . LEU A 1 82 ? 1.163 -3.016 -3.164 1 91.06 82 LEU A CA 1
ATOM 647 C C . LEU A 1 82 ? 0.387 -3.857 -4.172 1 91.06 82 LEU A C 1
ATOM 649 O O . LEU A 1 82 ? -0.57 -4.543 -3.805 1 91.06 82 LEU A O 1
ATOM 653 N N . LEU A 1 83 ? 0.761 -3.781 -5.418 1 94.06 83 LEU A N 1
ATOM 654 C CA . LEU A 1 83 ? 0.08 -4.52 -6.477 1 94.06 83 LEU A CA 1
ATOM 655 C C . LEU A 1 83 ? 0.246 -6.023 -6.281 1 94.06 83 LEU A C 1
ATOM 657 O O . LEU A 1 83 ? -0.709 -6.785 -6.453 1 94.06 83 LEU A O 1
ATOM 661 N N . LEU A 1 84 ? 1.426 -6.414 -5.902 1 96.56 84 LEU A N 1
ATOM 662 C CA . LEU A 1 84 ? 1.669 -7.836 -5.68 1 96.56 84 LEU A CA 1
ATOM 663 C C . LEU A 1 84 ? 0.95 -8.32 -4.426 1 96.56 84 LEU A C 1
ATOM 665 O O . LEU A 1 84 ? 0.425 -9.438 -4.398 1 96.56 84 LEU A O 1
ATOM 669 N N . ASN A 1 85 ? 0.902 -7.484 -3.379 1 94.06 85 ASN A N 1
ATOM 670 C CA . ASN A 1 85 ? 0.101 -7.824 -2.209 1 94.06 85 ASN A CA 1
ATOM 671 C C . ASN A 1 85 ? -1.356 -8.078 -2.582 1 94.06 85 ASN A C 1
ATOM 673 O O . ASN A 1 85 ? -1.943 -9.078 -2.16 1 94.06 85 ASN A O 1
ATOM 677 N N . ALA A 1 86 ? -1.91 -7.184 -3.398 1 93.62 86 ALA A N 1
ATOM 678 C CA . ALA A 1 86 ? -3.285 -7.336 -3.865 1 93.62 86 ALA A CA 1
ATOM 679 C C . ALA A 1 86 ? -3.439 -8.594 -4.719 1 93.62 86 ALA A C 1
ATOM 681 O O . ALA A 1 86 ? -4.434 -9.312 -4.602 1 93.62 86 ALA A O 1
ATOM 682 N N . THR A 1 87 ? -2.508 -8.875 -5.559 1 97.81 87 THR A N 1
ATOM 683 C CA . THR A 1 87 ? -2.535 -10.055 -6.414 1 97.81 87 THR A CA 1
ATOM 684 C C . THR A 1 87 ? -2.549 -11.328 -5.574 1 97.81 87 THR A C 1
ATOM 686 O O . THR A 1 87 ? -3.291 -12.266 -5.875 1 97.81 87 THR A O 1
ATOM 689 N N . LEU A 1 88 ? -1.75 -11.344 -4.512 1 97.5 88 LEU A N 1
ATOM 690 C CA . LEU A 1 88 ? -1.689 -12.5 -3.631 1 97.5 88 LEU A CA 1
ATOM 691 C C . LEU A 1 88 ? -3.018 -12.703 -2.908 1 97.5 88 LEU A C 1
ATOM 693 O O . LEU A 1 88 ? -3.449 -13.844 -2.703 1 97.5 88 LEU A O 1
ATOM 697 N N . ASP A 1 89 ? -3.68 -11.617 -2.541 1 95.44 89 ASP A N 1
ATOM 698 C CA . ASP A 1 89 ? -5.016 -11.734 -1.967 1 95.44 89 ASP A CA 1
ATOM 699 C C . ASP A 1 89 ? -5.977 -12.422 -2.938 1 95.44 89 ASP A C 1
ATOM 701 O O . ASP A 1 89 ? -6.781 -13.258 -2.531 1 95.44 89 ASP A O 1
ATOM 705 N N . VAL A 1 90 ? -5.91 -12.078 -4.184 1 97.94 90 VAL A N 1
ATOM 706 C CA . VAL A 1 90 ? -6.781 -12.656 -5.199 1 97.94 90 VAL A CA 1
ATOM 707 C C . VAL A 1 90 ? -6.48 -14.148 -5.344 1 97.94 90 VAL A C 1
ATOM 709 O O . VAL A 1 90 ? -7.398 -14.969 -5.453 1 97.94 90 VAL A O 1
ATOM 712 N N . TYR A 1 91 ? -5.203 -14.492 -5.301 1 98.5 91 TYR A N 1
ATOM 713 C CA . TYR A 1 91 ? -4.836 -15.898 -5.383 1 98.5 91 TYR A CA 1
ATOM 714 C C . TYR A 1 91 ? -5.414 -16.688 -4.211 1 98.5 91 TYR A C 1
ATOM 716 O O . TYR A 1 91 ? -5.863 -17.812 -4.375 1 98.5 91 TYR A O 1
ATOM 724 N N . LEU A 1 92 ? -5.395 -16.125 -2.986 1 97.88 92 LEU A N 1
ATOM 725 C CA . LEU A 1 92 ? -5.984 -16.812 -1.839 1 97.88 92 LEU A CA 1
ATOM 726 C C . LEU A 1 92 ? -7.473 -17.047 -2.061 1 97.88 92 LEU A C 1
ATOM 728 O O . LEU A 1 92 ? -7.977 -18.141 -1.769 1 97.88 92 LEU A O 1
ATOM 732 N N . ASN A 1 93 ? -8.109 -16.094 -2.619 1 97.75 93 ASN A N 1
ATOM 733 C CA . ASN A 1 93 ? -9.531 -16.25 -2.918 1 97.75 93 ASN A CA 1
ATOM 734 C C . ASN A 1 93 ? -9.758 -17.312 -3.99 1 97.75 93 ASN A C 1
ATOM 736 O O . ASN A 1 93 ? -10.664 -18.156 -3.865 1 97.75 93 ASN A O 1
ATOM 740 N N . ILE A 1 94 ? -8.953 -17.297 -5.027 1 98.56 94 ILE A N 1
ATOM 741 C CA . ILE A 1 94 ? -9.078 -18.266 -6.117 1 98.56 94 ILE A CA 1
ATOM 742 C C . ILE A 1 94 ? -8.898 -19.672 -5.574 1 98.56 94 ILE A C 1
ATOM 744 O O . ILE A 1 94 ? -9.75 -20.547 -5.797 1 98.56 94 ILE A O 1
ATOM 748 N N . PHE A 1 95 ? -7.828 -19.875 -4.84 1 98.62 95 PHE A N 1
ATOM 749 C CA . PHE A 1 95 ? -7.555 -21.203 -4.324 1 98.62 95 PHE A CA 1
ATOM 750 C C . PHE A 1 95 ? -8.625 -21.625 -3.326 1 98.62 95 PHE A C 1
ATOM 752 O O . PHE A 1 95 ? -9.023 -22.797 -3.299 1 98.62 95 PHE A O 1
ATOM 759 N N . SER A 1 96 ? -9.141 -20.703 -2.486 1 97.94 96 SER A N 1
ATOM 760 C CA . SER A 1 96 ? -10.211 -21.016 -1.544 1 97.94 96 SER A CA 1
ATOM 761 C C . SER A 1 96 ? -11.477 -21.453 -2.271 1 97.94 96 SER A C 1
ATOM 763 O O . SER A 1 96 ? -12.125 -22.422 -1.874 1 97.94 96 SER A O 1
ATOM 765 N N . ASN A 1 97 ? -11.789 -20.75 -3.299 1 97.75 97 ASN A N 1
ATOM 766 C CA . ASN A 1 97 ? -12.977 -21.094 -4.082 1 97.75 97 ASN A CA 1
ATOM 767 C C . ASN A 1 97 ? -12.805 -22.438 -4.793 1 97.75 97 ASN A C 1
ATOM 769 O O . ASN A 1 97 ? -13.734 -23.25 -4.84 1 97.75 97 ASN A O 1
ATOM 773 N N . MET A 1 98 ? -11.617 -22.703 -5.348 1 98.12 98 MET A N 1
ATOM 774 C CA . MET A 1 98 ? -11.359 -23.969 -6.031 1 98.12 98 MET A CA 1
ATOM 775 C C . MET A 1 98 ? -11.461 -25.141 -5.062 1 98.12 98 MET A C 1
ATOM 777 O O . MET A 1 98 ? -11.898 -26.219 -5.438 1 98.12 98 MET A O 1
ATOM 781 N N . LEU A 1 99 ? -11.055 -24.844 -3.832 1 98.25 99 LEU A N 1
ATOM 782 C CA . LEU A 1 99 ? -11.047 -25.906 -2.824 1 98.25 99 LEU A CA 1
ATOM 783 C C . LEU A 1 99 ? -12.469 -26.266 -2.418 1 98.25 99 LEU A C 1
ATOM 785 O O . LEU A 1 99 ? -12.703 -27.344 -1.867 1 98.25 99 LEU A O 1
ATOM 789 N N . LYS A 1 100 ? -13.422 -25.406 -2.674 1 97.44 100 LYS A N 1
ATOM 790 C CA . LYS A 1 100 ? -14.828 -25.672 -2.371 1 97.44 100 LYS A CA 1
ATOM 791 C C . LYS A 1 100 ? -15.492 -26.469 -3.496 1 97.44 100 LYS A C 1
ATOM 793 O O . LYS A 1 100 ? -16.609 -26.969 -3.334 1 97.44 100 LYS A O 1
ATOM 798 N N . GLU A 1 101 ? -14.859 -26.578 -4.629 1 96.69 101 GLU A N 1
ATOM 799 C CA . GLU A 1 101 ? -15.406 -27.297 -5.781 1 96.69 101 GLU A CA 1
ATOM 800 C C . GLU A 1 101 ? -15.148 -28.797 -5.672 1 96.69 101 GLU A C 1
ATOM 802 O O . GLU A 1 101 ? -14.406 -29.234 -4.793 1 96.69 101 GLU A O 1
ATOM 807 N N . ASN A 1 102 ? -15.789 -29.562 -6.555 1 95.75 102 ASN A N 1
ATOM 808 C CA . ASN A 1 102 ? -15.695 -31.016 -6.508 1 95.75 102 ASN A CA 1
ATOM 809 C C . ASN A 1 102 ? -14.523 -31.531 -7.336 1 95.75 102 ASN A C 1
ATOM 811 O O . ASN A 1 102 ? -14.719 -32.219 -8.336 1 95.75 102 ASN A O 1
ATOM 815 N N . HIS A 1 103 ? -13.336 -31.391 -6.852 1 96.19 103 HIS A N 1
ATOM 816 C CA . HIS A 1 103 ? -12.109 -31.891 -7.453 1 96.19 103 HIS A CA 1
ATOM 817 C C . HIS A 1 103 ? -11.664 -33.188 -6.789 1 96.19 103 HIS A C 1
ATOM 819 O O . HIS A 1 103 ? -12.039 -33.469 -5.648 1 96.19 103 HIS A O 1
ATOM 825 N N . PRO A 1 104 ? -10.883 -33.969 -7.547 1 96.75 104 PRO A N 1
ATOM 826 C CA . PRO A 1 104 ? -10.25 -35.125 -6.91 1 96.75 104 PRO A CA 1
ATOM 827 C C . PRO A 1 104 ? -9.359 -34.75 -5.734 1 96.75 104 PRO A C 1
ATOM 829 O O . PRO A 1 104 ? -8.797 -33.656 -5.715 1 96.75 104 PRO A O 1
ATOM 832 N N . GLU A 1 105 ? -9.188 -35.625 -4.785 1 96.81 105 GLU A N 1
ATOM 833 C CA . GLU A 1 105 ? -8.453 -35.375 -3.549 1 96.81 105 GLU A CA 1
ATOM 834 C C . GLU A 1 105 ? -7.023 -34.906 -3.842 1 96.81 105 GLU A C 1
ATOM 836 O O . GLU A 1 105 ? -6.504 -34.031 -3.184 1 96.81 105 GLU A O 1
ATOM 841 N N . LYS A 1 106 ? -6.43 -35.531 -4.828 1 95.88 106 LYS A N 1
ATOM 842 C CA . LYS A 1 106 ? -5.055 -35.188 -5.184 1 95.88 106 LYS A CA 1
ATOM 843 C C . LYS A 1 106 ? -4.961 -33.719 -5.637 1 95.88 106 LYS A C 1
ATOM 845 O O . LYS A 1 106 ? -3.986 -33.031 -5.328 1 95.88 106 LYS A O 1
ATOM 850 N N . VAL A 1 107 ? -5.965 -33.281 -6.371 1 97.25 107 VAL A N 1
ATOM 851 C CA . VAL A 1 107 ? -6.027 -31.891 -6.836 1 97.25 107 VAL A CA 1
ATOM 852 C C . VAL A 1 107 ? -6.219 -30.953 -5.645 1 97.25 107 VAL A C 1
ATOM 854 O O . VAL A 1 107 ? -5.535 -29.938 -5.531 1 97.25 107 VAL A O 1
ATOM 857 N N . LYS A 1 108 ? -7.094 -31.328 -4.703 1 97.56 108 LYS A N 1
ATOM 858 C CA . LYS A 1 108 ? -7.344 -30.516 -3.521 1 97.56 108 LYS A CA 1
ATOM 859 C C . LYS A 1 108 ? -6.086 -30.375 -2.668 1 97.56 108 LYS A C 1
ATOM 861 O O . LYS A 1 108 ? -5.801 -29.312 -2.131 1 97.56 108 LYS A O 1
ATOM 866 N N . GLN A 1 109 ? -5.363 -31.438 -2.6 1 97.5 109 GLN A N 1
ATOM 867 C CA . GLN A 1 109 ? -4.113 -31.391 -1.848 1 97.5 109 GLN A CA 1
ATOM 868 C C . GLN A 1 109 ? -3.107 -30.453 -2.504 1 97.5 109 GLN A C 1
ATOM 870 O O . GLN A 1 109 ? -2.443 -29.672 -1.82 1 97.5 109 GLN A O 1
ATOM 875 N N . GLY A 1 110 ? -2.986 -30.562 -3.799 1 97.19 110 GLY A N 1
ATOM 876 C CA . GLY A 1 110 ? -2.1 -29.672 -4.523 1 97.19 110 GLY A CA 1
ATOM 877 C C . GLY A 1 110 ? -2.473 -28.203 -4.375 1 97.19 110 GLY A C 1
ATOM 878 O O . GLY A 1 110 ? -1.612 -27.359 -4.117 1 97.19 110 GLY A O 1
ATOM 879 N N . LEU A 1 111 ? -3.795 -27.922 -4.539 1 98 111 LEU A N 1
ATOM 880 C CA . LEU A 1 111 ? -4.289 -26.547 -4.395 1 98 111 LEU A CA 1
ATOM 881 C C . LEU A 1 111 ? -4.051 -26.031 -2.98 1 98 111 LEU A C 1
ATOM 883 O O . LEU A 1 111 ? -3.691 -24.859 -2.797 1 98 111 LEU A O 1
ATOM 887 N N . SER A 1 112 ? -4.23 -26.859 -1.979 1 98.12 112 SER A N 1
ATOM 888 C CA . SER A 1 112 ? -4.012 -26.484 -0.587 1 98.12 112 SER A CA 1
ATOM 889 C C . SER A 1 112 ? -2.545 -26.156 -0.329 1 98.12 112 SER A C 1
ATOM 891 O O . SER A 1 112 ? -2.232 -25.219 0.399 1 98.12 112 SER A O 1
ATOM 893 N N . ARG A 1 113 ? -1.661 -26.906 -0.923 1 97.75 113 ARG A N 1
ATOM 894 C CA . ARG A 1 113 ? -0.235 -26.625 -0.771 1 97.75 113 ARG A CA 1
ATOM 895 C C . ARG A 1 113 ? 0.143 -25.297 -1.409 1 97.75 113 ARG A C 1
ATOM 897 O O . ARG A 1 113 ? 0.905 -24.516 -0.831 1 97.75 113 ARG A O 1
ATOM 904 N N . LEU A 1 114 ? -0.403 -25.031 -2.6 1 98.06 114 LEU A N 1
ATOM 905 C CA . LEU A 1 114 ? -0.13 -23.75 -3.262 1 98.06 114 LEU A CA 1
ATOM 906 C C . LEU A 1 114 ? -0.693 -22.594 -2.455 1 98.06 114 LEU A C 1
ATOM 908 O O . LEU A 1 114 ? -0.028 -21.562 -2.289 1 98.06 114 LEU A O 1
ATOM 912 N N . ARG A 1 115 ? -1.905 -22.75 -1.967 1 98 115 ARG A N 1
ATOM 913 C CA . ARG A 1 115 ? -2.498 -21.734 -1.107 1 98 115 ARG A CA 1
ATOM 914 C C . ARG A 1 115 ? -1.625 -21.469 0.116 1 98 115 ARG A C 1
ATOM 916 O O . ARG A 1 115 ? -1.422 -20.328 0.505 1 98 115 ARG A O 1
ATOM 923 N N . GLY A 1 116 ? -1.139 -22.531 0.733 1 97.5 116 GLY A N 1
ATOM 924 C CA . GLY A 1 116 ? -0.238 -22.406 1.868 1 97.5 116 GLY A CA 1
ATOM 925 C C . GLY A 1 116 ? 1.02 -21.625 1.546 1 97.5 116 GLY A C 1
ATOM 926 O O . GLY A 1 116 ? 1.482 -20.828 2.357 1 97.5 116 GLY A O 1
ATOM 927 N N . LYS A 1 117 ? 1.541 -21.859 0.369 1 97 117 LYS A N 1
ATOM 928 C CA . LYS A 1 117 ? 2.727 -21.125 -0.061 1 97 117 LYS A CA 1
ATOM 929 C C . LYS A 1 117 ? 2.43 -19.641 -0.197 1 97 117 LYS A C 1
ATOM 931 O O . LYS A 1 117 ? 3.271 -18.797 0.132 1 97 117 LYS A O 1
ATOM 936 N N . VAL A 1 118 ? 1.241 -19.328 -0.714 1 97.62 118 VAL A N 1
ATOM 937 C CA . VAL A 1 118 ? 0.836 -17.938 -0.835 1 97.62 118 VAL A CA 1
ATOM 938 C C . VAL A 1 118 ? 0.689 -17.312 0.553 1 97.62 118 VAL A C 1
ATOM 940 O O . VAL A 1 118 ? 1.155 -16.203 0.795 1 97.62 118 VAL A O 1
ATOM 943 N N . GLU A 1 119 ? 0.059 -18.016 1.463 1 96.19 119 GLU A N 1
ATOM 944 C CA . GLU A 1 119 ? -0.11 -17.531 2.83 1 96.19 119 GLU A CA 1
ATOM 945 C C . GLU A 1 119 ? 1.238 -17.281 3.498 1 96.19 119 GLU A C 1
ATOM 947 O O . GLU A 1 119 ? 1.436 -16.25 4.141 1 96.19 119 GLU A O 1
ATOM 952 N N . ASP A 1 120 ? 2.133 -18.219 3.322 1 95.56 120 ASP A N 1
ATOM 953 C CA . ASP A 1 120 ? 3.467 -18.078 3.898 1 95.56 120 ASP A CA 1
ATOM 954 C C . ASP A 1 120 ? 4.18 -16.844 3.326 1 95.56 120 ASP A C 1
ATOM 956 O O . ASP A 1 120 ? 4.812 -16.094 4.066 1 95.56 120 ASP A O 1
ATOM 960 N N . LEU A 1 121 ? 4.086 -16.734 2.045 1 95.5 121 LEU A N 1
ATOM 961 C CA . LEU A 1 121 ? 4.73 -15.609 1.381 1 95.5 121 LEU A CA 1
ATOM 962 C C . LEU A 1 121 ? 4.172 -14.281 1.891 1 95.5 121 LEU A C 1
ATOM 964 O O . LEU A 1 121 ? 4.93 -13.359 2.201 1 95.5 121 LEU A O 1
ATOM 968 N N . LYS A 1 122 ? 2.893 -14.164 2.002 1 93.06 122 LYS A N 1
ATOM 969 C CA . LYS A 1 122 ? 2.262 -12.945 2.504 1 93.06 122 LYS A CA 1
ATOM 970 C C . LYS A 1 122 ? 2.676 -12.672 3.945 1 93.06 122 LYS A C 1
ATOM 972 O O . LYS A 1 122 ? 2.975 -11.531 4.301 1 93.06 122 LYS A O 1
ATOM 977 N N . ARG A 1 123 ? 2.674 -13.68 4.77 1 90.81 123 ARG A N 1
ATOM 978 C CA . ARG A 1 123 ? 3.049 -13.539 6.176 1 90.81 123 ARG A CA 1
ATOM 979 C C . ARG A 1 123 ? 4.488 -13.047 6.309 1 90.81 123 ARG A C 1
ATOM 981 O O . ARG A 1 123 ? 4.797 -12.25 7.199 1 90.81 123 ARG A O 1
ATOM 988 N N . SER A 1 124 ? 5.277 -13.453 5.426 1 89.56 124 SER A N 1
ATOM 989 C CA . SER A 1 124 ? 6.699 -13.133 5.52 1 89.56 124 SER A CA 1
ATOM 990 C C . SER A 1 124 ? 6.992 -11.734 4.996 1 89.56 124 SER A C 1
ATOM 992 O O . SER A 1 124 ? 7.828 -11.016 5.551 1 89.56 124 SER A O 1
ATOM 994 N N . TYR A 1 125 ? 6.203 -11.375 3.918 1 89.56 125 TYR A N 1
ATOM 995 C CA . TYR A 1 125 ? 6.715 -10.195 3.223 1 89.56 125 TYR A CA 1
ATOM 996 C C . TYR A 1 125 ? 5.598 -9.203 2.941 1 89.56 125 TYR A C 1
ATOM 998 O O . TYR A 1 125 ? 5.855 -8.039 2.607 1 89.56 125 TYR A O 1
ATOM 1006 N N . TYR A 1 126 ? 4.355 -9.594 2.934 1 87.12 126 TYR A N 1
ATOM 1007 C CA . TYR A 1 126 ? 3.258 -8.742 2.48 1 87.12 126 TYR A CA 1
ATOM 1008 C C . TYR A 1 126 ? 2.225 -8.555 3.584 1 87.12 126 TYR A C 1
ATOM 1010 O O . TYR A 1 126 ? 1.105 -8.109 3.324 1 87.12 126 TYR A O 1
ATOM 1018 N N . GLN A 1 127 ? 2.594 -8.875 4.73 1 67.94 127 GLN A N 1
ATOM 1019 C CA . GLN A 1 127 ? 1.703 -8.906 5.887 1 67.94 127 GLN A CA 1
ATOM 1020 C C . GLN A 1 127 ? 0.864 -7.637 5.969 1 67.94 127 GLN A C 1
ATOM 1022 O O . GLN A 1 127 ? 1.369 -6.535 5.73 1 67.94 127 GLN A O 1
ATOM 1027 N N . ASP A 1 128 ? -0.328 -7.969 6.035 1 67.38 128 ASP A N 1
ATOM 1028 C CA . ASP A 1 128 ? -1.374 -6.957 6.172 1 67.38 128 ASP A CA 1
ATOM 1029 C C . ASP A 1 128 ? -1.358 -6.336 7.562 1 67.38 128 ASP A C 1
ATOM 1031 O O . ASP A 1 128 ? -2.398 -6.238 8.219 1 67.38 128 ASP A O 1
ATOM 1035 N N . ARG A 1 129 ? -0.241 -6.254 8.062 1 76.75 129 ARG A N 1
ATOM 1036 C CA . ARG A 1 129 ? -0.259 -5.73 9.422 1 76.75 129 ARG A CA 1
ATOM 1037 C C . ARG A 1 129 ? -0.589 -4.238 9.43 1 76.75 129 ARG A C 1
ATOM 1039 O O . ARG A 1 129 ? -0.876 -3.668 10.484 1 76.75 129 ARG A O 1
ATOM 1046 N N . LEU A 1 130 ? -0.634 -3.713 8.188 1 86.06 130 LEU A N 1
ATOM 1047 C CA . LEU A 1 130 ? -0.92 -2.283 8.125 1 86.06 130 LEU A CA 1
ATOM 1048 C C . LEU A 1 130 ? -2.422 -2.031 8.062 1 86.06 130 LEU A C 1
ATOM 1050 O O . LEU A 1 130 ? -2.877 -0.904 8.273 1 86.06 130 LEU A O 1
ATOM 1054 N N . LYS A 1 131 ? -3.172 -3.09 7.77 1 82.44 131 LYS A N 1
ATOM 1055 C CA . LYS A 1 131 ? -4.605 -2.918 7.547 1 82.44 131 LYS A CA 1
ATOM 1056 C C . LYS A 1 131 ? -5.27 -2.25 8.75 1 82.44 131 LYS A C 1
ATOM 1058 O O . LYS A 1 131 ? -6.047 -1.307 8.586 1 82.44 131 LYS A O 1
ATOM 1063 N N . MET A 1 132 ? -4.949 -2.75 9.891 1 86.31 132 MET A N 1
ATOM 1064 C CA . MET A 1 132 ? -5.551 -2.188 11.094 1 86.31 132 MET A CA 1
ATOM 1065 C C . MET A 1 132 ? -5.102 -0.744 11.305 1 86.31 132 MET A C 1
ATOM 1067 O O . MET A 1 132 ? -5.902 0.108 11.695 1 86.31 132 MET A O 1
ATOM 1071 N N . LYS A 1 133 ? -3.861 -0.517 11.031 1 90.06 133 LYS A N 1
ATOM 1072 C CA . LYS A 1 133 ? -3.344 0.837 11.211 1 90.06 133 LYS A CA 1
ATOM 1073 C C . LYS A 1 133 ? -3.977 1.8 10.203 1 90.06 133 LYS A C 1
ATOM 1075 O O . LYS A 1 133 ? -4.309 2.936 10.555 1 90.06 133 LYS A O 1
ATOM 1080 N N . ILE A 1 134 ? -4.164 1.354 9.008 1 91.12 134 ILE A N 1
ATOM 1081 C CA . ILE A 1 134 ? -4.785 2.17 7.973 1 91.12 134 ILE A CA 1
ATOM 1082 C C . ILE A 1 134 ? -6.254 2.406 8.312 1 91.12 134 ILE A C 1
ATOM 1084 O O . ILE A 1 134 ? -6.773 3.51 8.125 1 91.12 134 ILE A O 1
ATOM 1088 N N . GLN A 1 135 ? -6.871 1.402 8.867 1 91.5 135 GLN A N 1
ATOM 1089 C CA . GLN A 1 135 ? -8.25 1.565 9.312 1 91.5 135 GLN A CA 1
ATOM 1090 C C . GLN A 1 135 ? -8.352 2.562 10.461 1 91.5 135 GLN A C 1
ATOM 1092 O O . GLN A 1 135 ? -9.273 3.379 10.508 1 91.5 135 GLN A O 1
ATOM 1097 N N . ASP A 1 136 ? -7.422 2.443 11.422 1 94 136 ASP A N 1
ATOM 1098 C CA . ASP A 1 136 ? -7.371 3.418 12.508 1 94 136 ASP A CA 1
ATOM 1099 C C . ASP A 1 136 ? -7.297 4.844 11.969 1 94 136 ASP A C 1
ATOM 1101 O O . ASP A 1 136 ? -7.969 5.742 12.477 1 94 136 ASP A O 1
ATOM 1105 N N . LEU A 1 137 ? -6.492 5.039 10.953 1 95.94 137 LEU A N 1
ATOM 1106 C CA . LEU A 1 137 ? -6.375 6.355 10.336 1 95.94 137 LEU A CA 1
ATOM 1107 C C . LEU A 1 137 ? -7.688 6.773 9.688 1 95.94 137 LEU A C 1
ATOM 1109 O O . LEU A 1 137 ? -8.148 7.902 9.867 1 95.94 137 LEU A O 1
ATOM 1113 N N . ALA A 1 138 ? -8.289 5.879 8.969 1 92.75 138 ALA A N 1
ATOM 1114 C CA . ALA A 1 138 ? -9.539 6.164 8.273 1 92.75 138 ALA A CA 1
ATOM 1115 C C . ALA A 1 138 ? -10.656 6.5 9.258 1 92.75 138 ALA A C 1
ATOM 1117 O O . ALA A 1 138 ? -11.609 7.207 8.922 1 92.75 138 ALA A O 1
ATOM 1118 N N . ASP A 1 139 ? -10.531 6.02 10.508 1 95.88 139 ASP A N 1
ATOM 1119 C CA . ASP A 1 139 ? -11.586 6.168 11.508 1 95.88 139 ASP A CA 1
ATOM 1120 C C . ASP A 1 139 ? -11.43 7.477 12.281 1 95.88 139 ASP A C 1
ATOM 1122 O O . ASP A 1 139 ? -12.266 7.816 13.117 1 95.88 139 ASP A O 1
ATOM 1126 N N . ILE A 1 140 ? -10.406 8.148 12.023 1 96.88 140 ILE A N 1
ATOM 1127 C CA . ILE A 1 140 ? -10.227 9.438 12.68 1 96.88 140 ILE A CA 1
ATOM 1128 C C . ILE A 1 140 ? -11.422 10.336 12.391 1 96.88 140 ILE A C 1
ATOM 1130 O O . ILE A 1 140 ? -11.891 10.406 11.25 1 96.88 140 ILE A O 1
ATOM 1134 N N . LYS A 1 141 ? -11.922 10.922 13.453 1 97.19 141 LYS A N 1
ATOM 1135 C CA . LYS A 1 141 ? -13.086 11.789 13.328 1 97.19 141 LYS A CA 1
ATOM 1136 C C . LYS A 1 141 ? -12.703 13.141 12.734 1 97.19 141 LYS A C 1
ATOM 1138 O O . LYS A 1 141 ? -12.516 14.117 13.469 1 97.19 141 LYS A O 1
ATOM 1143 N N . THR A 1 142 ? -12.781 13.273 11.445 1 98.19 142 THR A N 1
ATOM 1144 C CA . THR A 1 142 ? -12.227 14.406 10.711 1 98.19 142 THR A CA 1
ATOM 1145 C C . THR A 1 142 ? -13.133 15.625 10.836 1 98.19 142 THR A C 1
ATOM 1147 O O . THR A 1 142 ? -12.742 16.734 10.469 1 98.19 142 THR A O 1
ATOM 1150 N N . ASN A 1 143 ? -14.383 15.508 11.352 1 96 143 ASN A N 1
ATOM 1151 C CA . ASN A 1 143 ? -15.289 16.641 11.562 1 96 143 ASN A CA 1
ATOM 1152 C C . ASN A 1 143 ? -15.266 17.109 13.016 1 96 143 ASN A C 1
ATOM 1154 O O . ASN A 1 143 ? -15.922 18.094 13.359 1 96 143 ASN A O 1
ATOM 1158 N N . ASP A 1 144 ? -14.5 16.484 13.898 1 96.94 144 ASP A N 1
ATOM 1159 C CA . ASP A 1 144 ? -14.367 16.875 15.297 1 96.94 144 ASP A CA 1
ATOM 1160 C C . ASP A 1 144 ? -13.422 18.062 15.453 1 96.94 144 ASP A C 1
ATOM 1162 O O . ASP A 1 144 ? -12.273 18 15 1 96.94 144 ASP A O 1
ATOM 1166 N N . ALA A 1 145 ? -13.836 19.078 16.125 1 96 145 ALA A N 1
ATOM 1167 C CA . ALA A 1 145 ? -13.109 20.344 16.203 1 96 145 ALA A CA 1
ATOM 1168 C C . ALA A 1 145 ? -11.766 20.156 16.906 1 96 145 ALA A C 1
ATOM 1170 O O . ALA A 1 145 ? -10.766 20.766 16.516 1 96 145 ALA A O 1
ATOM 1171 N N . VAL A 1 146 ? -11.734 19.359 17.922 1 96.25 146 VAL A N 1
ATOM 1172 C CA . VAL A 1 146 ? -10.5 19.156 18.672 1 96.25 146 VAL A CA 1
ATOM 1173 C C . VAL A 1 146 ? -9.5 18.391 17.797 1 96.25 146 VAL A C 1
ATOM 1175 O O . VAL A 1 146 ? -8.32 18.734 17.75 1 96.25 146 VAL A O 1
ATOM 1178 N N . VAL A 1 147 ? -9.977 17.344 17.078 1 97.25 147 VAL A N 1
ATOM 1179 C CA . VAL A 1 147 ? -9.133 16.578 16.156 1 97.25 147 VAL A CA 1
ATOM 1180 C C . VAL A 1 147 ? -8.594 17.484 15.062 1 97.25 147 VAL A C 1
ATOM 1182 O O . VAL A 1 147 ? -7.402 17.438 14.742 1 97.25 147 VAL A O 1
ATOM 1185 N N . GLN A 1 148 ? -9.438 18.328 14.516 1 98 148 GLN A N 1
ATOM 1186 C CA . GLN A 1 148 ? -9.047 19.25 13.453 1 98 148 GLN A CA 1
ATOM 1187 C C . GLN A 1 148 ? -7.922 20.172 13.914 1 98 148 GLN A C 1
ATOM 1189 O O . GLN A 1 148 ? -6.91 20.312 13.219 1 98 148 GLN A O 1
ATOM 1194 N N . ARG A 1 149 ? -8.109 20.766 15.062 1 97.75 149 ARG A N 1
ATOM 1195 C CA . ARG A 1 149 ? -7.125 21.719 15.57 1 97.75 149 ARG A CA 1
ATOM 1196 C C . ARG A 1 149 ? -5.816 21.016 15.922 1 97.75 149 ARG A C 1
ATOM 1198 O O . ARG A 1 149 ? -4.734 21.547 15.664 1 97.75 149 ARG A O 1
ATOM 1205 N N . LYS A 1 150 ? -5.902 19.812 16.469 1 97.12 150 LYS A N 1
ATOM 1206 C CA . LYS A 1 150 ? -4.691 19.047 16.719 1 97.12 150 LYS A CA 1
ATOM 1207 C C . LYS A 1 150 ? -3.967 18.703 15.422 1 97.12 150 LYS A C 1
ATOM 1209 O O . LYS 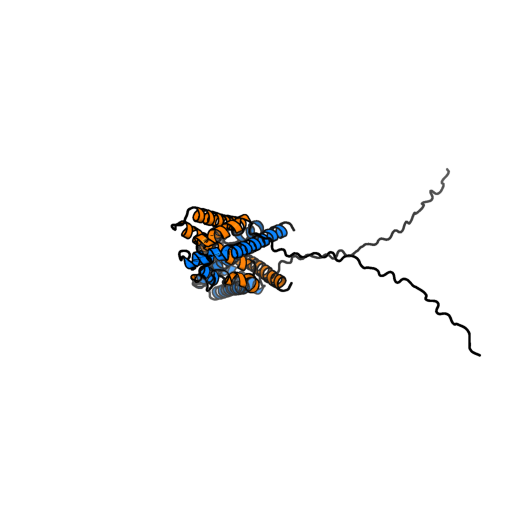A 1 150 ? -2.738 18.781 15.352 1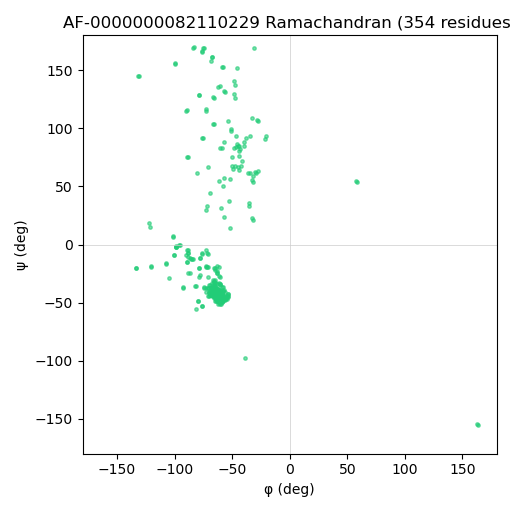 97.12 150 LYS A O 1
ATOM 1214 N N . ALA A 1 151 ? -4.727 18.312 14.414 1 98.12 151 ALA A N 1
ATOM 1215 C CA . ALA A 1 151 ? -4.141 17.953 13.117 1 98.12 151 ALA A CA 1
ATOM 1216 C C . ALA A 1 151 ? -3.408 19.141 12.508 1 98.12 151 ALA A C 1
ATOM 1218 O O . ALA A 1 151 ? -2.318 19 11.953 1 98.12 151 ALA A O 1
ATOM 1219 N N . VAL A 1 152 ? -3.965 20.359 12.617 1 97.88 152 VAL A N 1
ATOM 1220 C CA . VAL A 1 152 ? -3.305 21.547 12.102 1 97.88 152 VAL A CA 1
ATOM 1221 C C . VAL A 1 152 ? -1.995 21.781 12.852 1 97.88 152 VAL A C 1
ATOM 1223 O O . VAL A 1 152 ? -0.968 22.078 12.242 1 97.88 152 VAL A O 1
ATOM 1226 N N . ASN A 1 153 ? -1.998 21.516 14.133 1 95.38 153 ASN A N 1
ATOM 1227 C CA . ASN A 1 153 ? -0.806 21.672 14.961 1 95.38 153 ASN A CA 1
ATOM 1228 C C . ASN A 1 153 ? 0.285 20.688 14.57 1 95.38 153 ASN A C 1
ATOM 1230 O O . ASN A 1 153 ? 1.475 20.969 14.711 1 95.38 153 ASN A O 1
ATOM 1234 N N . GLU A 1 154 ? -0.118 19.594 14.125 1 97.25 154 GLU A N 1
ATOM 1235 C CA . GLU A 1 154 ? 0.831 18.531 13.82 1 97.25 154 GLU A CA 1
ATOM 1236 C C . GLU A 1 154 ? 1.222 18.531 12.344 1 97.25 154 GLU A C 1
ATOM 1238 O O . GLU A 1 154 ? 2.092 17.781 11.922 1 97.25 154 GLU A O 1
ATOM 1243 N N . PHE A 1 155 ? 0.674 19.453 11.539 1 98.19 155 PHE A N 1
ATOM 1244 C CA . PHE A 1 155 ? 0.724 19.375 10.086 1 98.19 155 PHE A CA 1
ATOM 1245 C C . PHE A 1 155 ? 2.162 19.469 9.586 1 98.19 155 PHE A C 1
ATOM 1247 O O . PHE A 1 155 ? 2.578 18.703 8.719 1 98.19 155 PHE A O 1
ATOM 1254 N N . LYS A 1 156 ? 2.959 20.391 10.086 1 96.56 156 LYS A N 1
ATOM 1255 C CA . LYS A 1 156 ? 4.324 20.609 9.617 1 96.56 156 LYS A CA 1
ATOM 1256 C C . LYS A 1 156 ? 5.145 19.328 9.703 1 96.56 156 LYS A C 1
ATOM 1258 O O . LYS A 1 156 ? 5.863 18.969 8.766 1 96.56 156 LYS A O 1
ATOM 1263 N N . GLU A 1 157 ? 5.012 18.688 10.828 1 96 157 GLU A N 1
ATOM 1264 C CA . GLU A 1 157 ? 5.781 17.469 11.047 1 96 157 GLU A CA 1
ATOM 1265 C C . GLU A 1 157 ? 5.383 16.375 10.055 1 96 157 GLU A C 1
ATOM 1267 O O . GLU A 1 157 ? 6.242 15.734 9.445 1 96 157 GLU A O 1
ATOM 1272 N N . VAL A 1 158 ? 4.086 16.172 9.859 1 97.94 158 VAL A N 1
ATOM 1273 C CA . VAL A 1 158 ? 3.582 15.141 8.969 1 97.94 158 VAL A CA 1
ATOM 1274 C C . VAL A 1 158 ? 3.973 15.453 7.527 1 97.94 158 VAL A C 1
ATOM 1276 O O . VAL A 1 158 ? 4.434 14.578 6.793 1 97.94 158 VAL A O 1
ATOM 1279 N N . TYR A 1 159 ? 3.803 16.75 7.188 1 97.94 159 TYR A N 1
ATOM 1280 C CA . TYR A 1 159 ? 4.141 17.156 5.832 1 97.94 159 TYR A CA 1
ATOM 1281 C C . TYR A 1 159 ? 5.621 16.938 5.547 1 97.94 159 TYR A C 1
ATOM 1283 O O . TYR A 1 159 ? 5.988 16.484 4.469 1 97.94 159 TYR A O 1
ATOM 1291 N N . GLN A 1 160 ? 6.484 17.266 6.461 1 96.88 160 GLN A N 1
ATOM 1292 C CA . GLN A 1 160 ? 7.922 17.062 6.328 1 96.88 160 GLN A CA 1
ATOM 1293 C C . GLN A 1 160 ? 8.258 15.586 6.133 1 96.88 160 GLN A C 1
ATOM 1295 O O . GLN A 1 160 ? 9.016 15.234 5.23 1 96.88 160 GLN A O 1
ATOM 1300 N N . ARG A 1 161 ? 7.633 14.75 6.98 1 96.56 161 ARG A N 1
ATOM 1301 C CA . ARG A 1 161 ? 7.906 13.32 6.918 1 96.56 161 ARG A CA 1
ATOM 1302 C C . ARG A 1 161 ? 7.457 12.734 5.582 1 96.56 161 ARG A C 1
ATOM 1304 O O . ARG A 1 161 ? 8.195 11.969 4.957 1 96.56 161 ARG A O 1
ATOM 1311 N N . ALA A 1 162 ? 6.289 13.055 5.148 1 97.19 162 ALA A N 1
ATOM 1312 C CA . ALA A 1 162 ? 5.738 12.539 3.896 1 97.19 162 ALA A CA 1
ATOM 1313 C C . ALA A 1 162 ? 6.566 13.008 2.701 1 97.19 162 ALA A C 1
ATOM 1315 O O . ALA A 1 162 ? 6.84 12.234 1.786 1 97.19 162 ALA A O 1
ATOM 1316 N N . SER A 1 163 ? 6.973 14.273 2.734 1 96.44 163 SER A N 1
ATOM 1317 C CA . SER A 1 163 ? 7.773 14.82 1.643 1 96.44 163 SER A CA 1
ATOM 1318 C C . SER A 1 163 ? 9.133 14.133 1.559 1 96.44 163 SER A C 1
ATOM 1320 O O . SER A 1 163 ? 9.594 13.789 0.47 1 96.44 163 SER A O 1
ATOM 1322 N N . GLN A 1 164 ? 9.695 13.953 2.686 1 95.31 164 GLN A N 1
ATOM 1323 C CA . GLN A 1 164 ? 11.008 13.305 2.73 1 95.31 164 GLN A CA 1
ATOM 1324 C C . GLN A 1 164 ? 10.938 11.891 2.17 1 95.31 164 GLN A C 1
ATOM 1326 O O . GLN A 1 164 ? 11.742 11.516 1.314 1 95.31 164 GLN A O 1
ATOM 1331 N N . LEU A 1 165 ? 10.008 11.156 2.664 1 94.19 165 LEU A N 1
ATOM 1332 C CA . LEU A 1 165 ? 9.883 9.773 2.219 1 94.19 165 LEU A CA 1
ATOM 1333 C C . LEU A 1 165 ? 9.562 9.711 0.729 1 94.19 165 LEU A C 1
ATOM 1335 O O . LEU A 1 165 ? 10.164 8.922 -0.004 1 94.19 165 LEU A O 1
ATOM 1339 N N . GLY A 1 166 ? 8.602 10.484 0.33 1 91.94 166 GLY A N 1
ATOM 1340 C CA . GLY A 1 166 ? 8.234 10.516 -1.076 1 91.94 166 GLY A CA 1
ATOM 1341 C C . GLY A 1 166 ? 9.406 10.797 -1.994 1 91.94 166 GLY A C 1
ATOM 1342 O O . GLY A 1 166 ? 9.578 10.125 -3.016 1 91.94 166 GLY A O 1
ATOM 1343 N N . THR A 1 167 ? 10.211 11.758 -1.64 1 90.44 167 THR A N 1
ATOM 1344 C CA . THR A 1 167 ? 11.367 12.156 -2.439 1 90.44 167 THR A CA 1
ATOM 1345 C C . THR A 1 167 ? 12.391 11.023 -2.498 1 90.44 167 THR A C 1
ATOM 1347 O O . THR A 1 167 ? 12.914 10.711 -3.568 1 90.44 167 THR A O 1
ATOM 1350 N N . ILE A 1 168 ? 12.617 10.43 -1.386 1 89.25 168 ILE A N 1
ATOM 1351 C CA . ILE A 1 168 ? 13.602 9.359 -1.293 1 89.25 168 ILE A CA 1
ATOM 1352 C C . ILE A 1 168 ? 13.18 8.188 -2.178 1 89.25 168 ILE A C 1
ATOM 1354 O O . ILE A 1 168 ? 13.984 7.66 -2.947 1 89.25 168 ILE A O 1
ATOM 1358 N N . LEU A 1 169 ? 11.969 7.836 -2.068 1 85.56 169 LEU A N 1
ATOM 1359 C CA . LEU A 1 169 ? 11.469 6.676 -2.803 1 85.56 169 LEU A CA 1
ATOM 1360 C C . LEU A 1 169 ? 11.422 6.961 -4.301 1 85.56 169 LEU A C 1
ATOM 1362 O O . LEU A 1 169 ? 11.688 6.074 -5.113 1 85.56 169 LEU A O 1
ATOM 1366 N N . HIS A 1 170 ? 11.133 8.102 -4.648 1 84 170 HIS A N 1
ATOM 1367 C CA . HIS A 1 170 ? 11.07 8.5 -6.051 1 84 170 HIS A CA 1
ATOM 1368 C C . HIS A 1 170 ? 12.461 8.531 -6.676 1 84 170 HIS A C 1
ATOM 1370 O O . HIS A 1 170 ? 12.641 8.102 -7.82 1 84 170 HIS A O 1
ATOM 1376 N N . GLN A 1 171 ? 13.43 9.016 -5.969 1 81.12 171 GLN A N 1
ATOM 1377 C CA . GLN A 1 171 ? 14.797 9.094 -6.473 1 81.12 171 GLN A CA 1
ATOM 1378 C C . GLN A 1 171 ? 15.414 7.707 -6.613 1 81.12 171 GLN A C 1
ATOM 1380 O O . GLN A 1 171 ? 16.156 7.445 -7.566 1 81.12 171 GLN A O 1
ATOM 1385 N N . ARG A 1 172 ? 15.164 6.879 -5.707 1 71.44 172 ARG A N 1
ATOM 1386 C CA . ARG A 1 172 ? 15.711 5.523 -5.758 1 71.44 172 ARG A CA 1
ATOM 1387 C C . ARG A 1 172 ? 15.211 4.781 -6.996 1 71.44 172 ARG A C 1
ATOM 1389 O O . ARG A 1 172 ? 15.961 4.02 -7.609 1 71.44 172 ARG A O 1
ATOM 1396 N N . ASP A 1 173 ? 14.156 5.043 -7.352 1 68.06 173 ASP A N 1
ATOM 1397 C CA . ASP A 1 173 ? 13.594 4.371 -8.516 1 68.06 173 ASP A CA 1
ATOM 1398 C C . ASP A 1 173 ? 14.219 4.891 -9.812 1 68.06 173 ASP A C 1
ATOM 1400 O O . ASP A 1 173 ? 14.445 4.125 -10.75 1 68.06 173 ASP A O 1
ATOM 1404 N N . LYS A 1 174 ? 14.5 6.059 -9.914 1 67.75 174 LYS A N 1
ATOM 1405 C CA . LYS A 1 174 ? 15.156 6.605 -11.102 1 67.75 174 LYS A CA 1
ATOM 1406 C C . LYS A 1 174 ? 16.578 6.082 -11.234 1 67.75 174 LYS A C 1
ATOM 1408 O O . LYS A 1 174 ? 17.047 5.809 -12.344 1 67.75 174 LYS A O 1
ATOM 1413 N N . LYS A 1 175 ? 17.109 5.891 -10.125 1 63.56 175 LYS A N 1
ATOM 1414 C CA . LYS A 1 175 ? 18.484 5.406 -10.18 1 63.56 175 LYS A CA 1
ATOM 1415 C C . LYS A 1 175 ? 18.547 3.936 -10.586 1 63.56 175 LYS A C 1
ATOM 1417 O O . LYS A 1 175 ? 19.438 3.521 -11.328 1 63.56 175 LYS A O 1
ATOM 1422 N N . VAL A 1 176 ? 17.688 3.127 -10.188 1 58.78 176 VAL A N 1
ATOM 1423 C CA . VAL A 1 176 ? 17.672 1.705 -10.508 1 58.78 176 VAL A CA 1
ATOM 1424 C C . VAL A 1 176 ? 17.312 1.514 -11.977 1 58.78 176 VAL A C 1
ATOM 1426 O O . VAL A 1 176 ? 17.812 0.6 -12.633 1 58.78 176 VAL A O 1
ATOM 1429 N N . THR A 1 177 ? 16.562 2.424 -12.547 1 55.84 177 THR A N 1
ATOM 1430 C CA . THR A 1 177 ? 16.188 2.33 -13.961 1 55.84 177 THR A CA 1
ATOM 1431 C C . THR A 1 177 ? 17.344 2.795 -14.844 1 55.84 177 THR A C 1
ATOM 1433 O O . THR A 1 177 ? 17.469 2.344 -15.984 1 55.84 177 THR A O 1
ATOM 1436 N N . GLN A 1 178 ? 18.172 3.67 -14.336 1 51.5 178 GLN A N 1
ATOM 1437 C CA . GLN A 1 178 ? 19.297 4.172 -15.133 1 51.5 178 GLN A CA 1
ATOM 1438 C C . GLN A 1 178 ? 20.516 3.262 -15.008 1 51.5 178 GLN A C 1
ATOM 1440 O O . GLN A 1 178 ? 21.391 3.27 -15.875 1 51.5 178 GLN A O 1
ATOM 1445 N N . SER A 1 179 ? 20.625 2.52 -13.945 1 44.06 179 SER A N 1
ATOM 1446 C CA . SER A 1 179 ? 21.797 1.654 -13.875 1 44.06 179 SER A CA 1
ATOM 1447 C C . SER A 1 179 ? 21.531 0.311 -14.547 1 44.06 179 SER A C 1
ATOM 1449 O O . SER A 1 179 ? 20.406 -0.194 -14.516 1 44.06 179 SER A O 1
ATOM 1451 N N . MET B 1 1 ? 93.688 8.398 33.469 1 19.91 1 MET B N 1
ATOM 1452 C CA . MET B 1 1 ? 92.312 8.523 33.938 1 19.91 1 MET B CA 1
ATOM 1453 C C . MET B 1 1 ? 91.438 9.25 32.906 1 19.91 1 MET B C 1
ATOM 1455 O O . MET B 1 1 ? 92 9.859 31.984 1 19.91 1 MET B O 1
ATOM 1459 N N . ASN B 1 2 ? 90.375 10.055 33.312 1 21.17 2 ASN B N 1
ATOM 1460 C CA . ASN B 1 2 ? 88.938 10.117 33.281 1 21.17 2 ASN B CA 1
ATOM 1461 C C . ASN B 1 2 ? 88.438 11.133 32.25 1 21.17 2 ASN B C 1
ATOM 1463 O O . ASN B 1 2 ? 87.25 11.219 31.984 1 21.17 2 ASN B O 1
ATOM 1467 N N . SER B 1 3 ? 89.062 12.203 31.859 1 20.22 3 SER B N 1
ATOM 1468 C CA . SER B 1 3 ? 88.062 13.281 31.891 1 20.22 3 SER B CA 1
ATOM 1469 C C . SER B 1 3 ? 87.188 13.281 30.641 1 20.22 3 SER B C 1
ATOM 1471 O O . SER B 1 3 ? 86.062 13.703 30.672 1 20.22 3 SER B O 1
ATOM 1473 N N . ALA B 1 4 ? 87.812 13.344 29.406 1 25.77 4 ALA B N 1
ATOM 1474 C CA . ALA B 1 4 ? 87.25 14.297 28.453 1 25.77 4 ALA B CA 1
ATOM 1475 C C . ALA B 1 4 ? 85.875 13.891 27.984 1 25.77 4 ALA B C 1
ATOM 1477 O O . ALA B 1 4 ? 85.5 12.719 28.078 1 25.77 4 ALA B O 1
ATOM 1478 N N . LEU B 1 5 ? 85 14.938 27.438 1 24.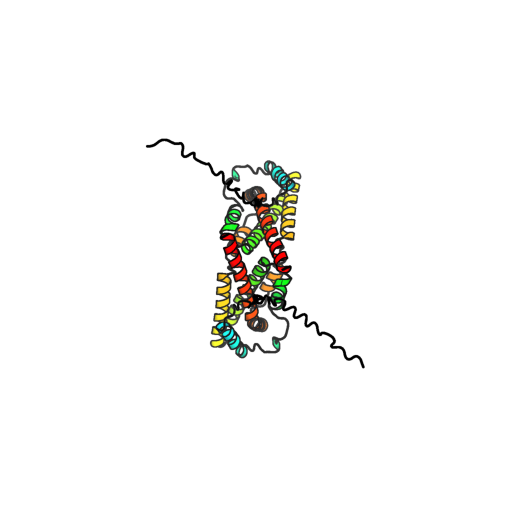58 5 LEU B N 1
ATOM 1479 C CA . LEU B 1 5 ? 83.688 15.523 27.078 1 24.58 5 LEU B CA 1
ATOM 1480 C C . LEU B 1 5 ? 83.062 14.805 25.891 1 24.58 5 LEU B C 1
ATOM 1482 O O . LEU B 1 5 ? 83.625 14.828 24.781 1 24.58 5 LEU B O 1
ATOM 1486 N N . ASP B 1 6 ? 82.688 13.586 26.016 1 22.72 6 ASP B N 1
ATOM 1487 C CA . ASP B 1 6 ? 82 12.773 25.016 1 22.72 6 ASP B CA 1
ATOM 1488 C C . ASP B 1 6 ? 80.75 13.5 24.484 1 22.72 6 ASP B C 1
ATOM 1490 O O . ASP B 1 6 ? 79.75 13.633 25.203 1 22.72 6 ASP B O 1
ATOM 1494 N N . LEU B 1 7 ? 81 14.727 23.969 1 23.72 7 LEU B N 1
ATOM 1495 C CA . LEU B 1 7 ? 79.875 15.508 23.516 1 23.72 7 LEU B CA 1
ATOM 1496 C C . LEU B 1 7 ? 78.938 14.672 22.641 1 23.72 7 LEU B C 1
ATOM 1498 O O . LEU B 1 7 ? 79.438 13.82 21.875 1 23.72 7 LEU B O 1
ATOM 1502 N N . VAL B 1 8 ? 77.562 14.828 22.859 1 24.08 8 VAL B N 1
ATOM 1503 C CA . VAL B 1 8 ? 76.188 14.469 22.656 1 24.08 8 VAL B CA 1
ATOM 1504 C C . VAL B 1 8 ? 75.75 14.805 21.219 1 24.08 8 VAL B C 1
ATOM 1506 O O . VAL B 1 8 ? 75.625 15.984 20.875 1 24.08 8 VAL B O 1
ATOM 1509 N N . VAL B 1 9 ? 76.562 14.5 20.203 1 23.89 9 VAL B N 1
ATOM 1510 C CA . VAL B 1 9 ? 76.062 15.008 18.922 1 23.89 9 VAL B CA 1
ATOM 1511 C C . VAL B 1 9 ? 74.625 14.539 18.703 1 23.89 9 VAL B C 1
ATOM 1513 O O . VAL B 1 9 ? 74.375 13.336 18.734 1 23.89 9 VAL B O 1
ATOM 1516 N N . VAL B 1 10 ? 73.625 15.445 18.844 1 24.5 10 VAL B N 1
ATOM 1517 C CA . VAL B 1 10 ? 72.188 15.633 18.703 1 24.5 10 VAL B CA 1
ATOM 1518 C C . VAL B 1 10 ? 71.75 15.336 17.266 1 24.5 10 VAL B C 1
ATOM 1520 O O . VAL B 1 10 ? 72.125 16.078 16.344 1 24.5 10 VAL B O 1
ATOM 1523 N N . VAL B 1 11 ? 72.125 14.227 16.734 1 24.62 11 VAL B N 1
ATOM 1524 C CA . VAL B 1 11 ? 71.688 14.016 15.367 1 24.62 11 VAL B CA 1
ATOM 1525 C C . VAL B 1 11 ? 70.188 14.258 15.312 1 24.62 11 VAL B C 1
ATOM 1527 O O . VAL B 1 11 ? 69.375 13.602 16.016 1 24.62 11 VAL B O 1
ATOM 1530 N N . TRP B 1 12 ? 69.688 15.469 14.852 1 24.66 12 TRP B N 1
ATOM 1531 C CA . TRP B 1 12 ? 68.438 16.125 14.523 1 24.66 12 TRP B CA 1
ATOM 1532 C C . TRP B 1 12 ? 67.688 15.336 13.469 1 24.66 12 TRP B C 1
ATOM 1534 O O . TRP B 1 12 ? 67.188 15.906 12.492 1 24.66 12 TRP B O 1
ATOM 1544 N N . LEU B 1 13 ? 67.875 14.062 13.289 1 28.11 13 LEU B N 1
ATOM 1545 C CA . LEU B 1 13 ? 67.062 13.602 12.148 1 28.11 13 LEU B CA 1
ATOM 1546 C C . LEU B 1 13 ? 65.625 14.031 12.266 1 28.11 13 LEU B C 1
ATOM 1548 O O . LEU B 1 13 ? 65 13.797 13.289 1 28.11 13 LEU B O 1
ATOM 1552 N N . GLY B 1 14 ? 65.25 15.125 11.602 1 27.66 14 GLY B N 1
ATOM 1553 C CA . GLY B 1 14 ? 63.969 15.805 11.258 1 27.66 14 GLY B CA 1
ATOM 1554 C C . GLY B 1 14 ? 62.906 14.859 10.766 1 27.66 14 GLY B C 1
ATOM 1555 O O . GLY B 1 14 ? 63.062 14.195 9.734 1 27.66 14 GLY B O 1
ATOM 1556 N N . PHE B 1 15 ? 62.375 13.953 11.594 1 29.8 15 PHE B N 1
ATOM 1557 C CA . PHE B 1 15 ? 61.188 13.156 11.273 1 29.8 15 PHE B CA 1
ATOM 1558 C C . PHE B 1 15 ? 60.125 14.016 10.617 1 29.8 15 PHE B C 1
ATOM 1560 O O . PHE B 1 15 ? 59.594 14.945 11.234 1 29.8 15 PHE B O 1
ATOM 1567 N N . CYS B 1 16 ? 60.25 14.242 9.32 1 27.2 16 CYS B N 1
ATOM 1568 C CA . CYS B 1 16 ? 59.188 14.82 8.484 1 27.2 16 CYS B CA 1
ATOM 1569 C C . CYS B 1 16 ? 57.844 14.172 8.789 1 27.2 16 CYS B C 1
ATOM 1571 O O . CYS B 1 16 ? 57.719 12.953 8.656 1 27.2 16 CYS B O 1
ATOM 1573 N N . SER B 1 17 ? 57.156 14.656 9.805 1 30.41 17 SER B N 1
ATOM 1574 C CA . SER B 1 17 ? 55.781 14.359 10.125 1 30.41 17 SER B CA 1
ATOM 1575 C C . SER B 1 17 ? 54.906 14.383 8.867 1 30.41 17 SER B C 1
ATOM 1577 O O . SER B 1 17 ? 54.875 15.383 8.148 1 30.41 17 SER B O 1
ATOM 1579 N N . VAL B 1 18 ? 54.938 13.32 8.141 1 28.5 18 VAL B N 1
ATOM 1580 C CA . VAL B 1 18 ? 53.938 13.133 7.102 1 28.5 18 VAL B CA 1
ATOM 1581 C C . VAL B 1 18 ? 52.562 13.57 7.617 1 28.5 18 VAL B C 1
ATOM 1583 O O . VAL B 1 18 ? 52.031 12.945 8.531 1 28.5 18 VAL B O 1
ATOM 1586 N N . VAL B 1 19 ? 52.406 14.828 7.762 1 27.5 19 VAL B N 1
ATOM 1587 C CA . VAL B 1 19 ? 51.031 15.289 7.988 1 27.5 19 VAL B CA 1
ATOM 1588 C C . VAL B 1 19 ? 50.094 14.641 6.969 1 27.5 19 VAL B C 1
ATOM 1590 O O . VAL B 1 19 ? 50.219 14.867 5.766 1 27.5 19 VAL B O 1
ATOM 1593 N N . VAL B 1 20 ? 49.906 13.344 7.066 1 29.28 20 VAL B N 1
ATOM 1594 C CA . VAL B 1 20 ? 48.781 12.828 6.305 1 29.28 20 VAL B CA 1
ATOM 1595 C C . VAL B 1 20 ? 47.656 13.875 6.258 1 29.28 20 VAL B C 1
ATOM 1597 O O . VAL B 1 20 ? 47.281 14.414 7.293 1 29.28 20 VAL B O 1
ATOM 1600 N N . LEU B 1 21 ? 47.406 14.5 5.125 1 27.56 21 LEU B N 1
ATOM 1601 C CA . LEU B 1 21 ? 46.344 15.352 4.559 1 27.56 21 LEU B CA 1
ATOM 1602 C C . LEU B 1 21 ? 45 15 5.133 1 27.56 21 LEU B C 1
ATOM 1604 O O . LEU B 1 21 ? 44.812 13.906 5.664 1 27.56 21 LEU B O 1
ATOM 1608 N N . GLY B 1 22 ? 43.969 15.953 4.809 1 29.42 22 GLY B N 1
ATOM 1609 C CA . GLY B 1 22 ? 42.656 16.516 5.051 1 29.42 22 GLY B CA 1
ATOM 1610 C C . GLY B 1 22 ? 41.531 15.5 4.871 1 29.42 22 GLY B C 1
ATOM 1611 O O . GLY B 1 22 ? 41.469 14.82 3.844 1 29.42 22 GLY B O 1
ATOM 1612 N N . ARG B 1 23 ? 41.281 14.734 5.855 1 28.16 23 ARG B N 1
ATOM 1613 C CA . ARG B 1 23 ? 40 14.039 5.797 1 28.16 23 ARG B CA 1
ATOM 1614 C C . ARG B 1 23 ? 38.906 14.898 5.133 1 28.16 23 ARG B C 1
ATOM 1616 O O . ARG B 1 23 ? 38.688 16.031 5.547 1 28.16 23 ARG B O 1
ATOM 1623 N N . PRO B 1 24 ? 38.719 14.766 3.895 1 33.75 24 PRO B N 1
ATOM 1624 C CA . PRO B 1 24 ? 37.469 15.445 3.516 1 33.75 24 PRO B CA 1
ATOM 1625 C C . PRO B 1 24 ? 36.312 15.172 4.48 1 33.75 24 PRO B C 1
ATOM 1627 O O . PRO B 1 24 ? 36.062 14.016 4.836 1 33.75 24 PRO B O 1
ATOM 1630 N N . HIS B 1 25 ? 36.188 15.914 5.57 1 29.77 25 HIS B N 1
ATOM 1631 C CA . HIS B 1 25 ? 34.906 15.984 6.297 1 29.77 25 HIS B CA 1
ATOM 1632 C C . HIS B 1 25 ? 33.719 15.914 5.34 1 29.77 25 HIS B C 1
ATOM 1634 O O . HIS B 1 25 ? 33.469 16.859 4.59 1 29.77 25 HIS B O 1
ATOM 1640 N N . HIS B 1 26 ? 33.594 14.891 4.656 1 31.19 26 HIS B N 1
ATOM 1641 C CA . HIS B 1 26 ? 32.219 14.812 4.254 1 31.19 26 HIS B CA 1
ATOM 1642 C C . HIS B 1 26 ? 31.281 15.164 5.418 1 31.19 26 HIS B C 1
ATOM 1644 O O . HIS B 1 26 ? 31.297 14.5 6.453 1 31.19 26 HIS B O 1
ATOM 1650 N N . SER B 1 27 ? 31.234 16.422 5.902 1 31.89 27 SER B N 1
ATOM 1651 C CA . SER B 1 27 ? 30.062 16.859 6.645 1 31.89 27 SER B CA 1
ATOM 1652 C C . SER B 1 27 ? 28.797 16.141 6.156 1 31.89 27 SER B C 1
ATOM 1654 O O . SER B 1 27 ? 28.344 16.391 5.035 1 31.89 27 SER B O 1
ATOM 1656 N N . GLY B 1 28 ? 28.734 14.977 6.27 1 32.41 28 GLY B N 1
ATOM 1657 C CA . GLY B 1 28 ? 27.422 14.344 6.215 1 32.41 28 GLY B CA 1
ATOM 1658 C C . GLY B 1 28 ? 26.328 15.188 6.844 1 32.41 28 GLY B C 1
ATOM 1659 O O . GLY B 1 28 ? 26.078 15.078 8.047 1 32.41 28 GLY B O 1
ATOM 1660 N N . SER B 1 29 ? 26.344 16.531 6.793 1 34.66 29 SER B N 1
ATOM 1661 C CA . SER B 1 29 ? 25.172 17.344 7.086 1 34.66 29 SER B CA 1
ATOM 1662 C C . SER B 1 29 ? 23.891 16.641 6.676 1 34.66 29 SER B C 1
ATOM 1664 O O . SER B 1 29 ? 23.625 16.453 5.484 1 34.66 29 SER B O 1
ATOM 1666 N N . ASP B 1 30 ? 23.609 15.562 7.062 1 37.84 30 ASP B N 1
ATOM 1667 C CA . ASP B 1 30 ? 22.219 15.141 7.023 1 37.84 30 ASP B CA 1
ATOM 1668 C C . ASP B 1 30 ? 21.281 16.328 7.234 1 37.84 30 ASP B C 1
ATOM 1670 O O . ASP B 1 30 ? 20.891 16.625 8.367 1 37.84 30 ASP B O 1
ATOM 1674 N N . LEU B 1 31 ? 21.516 17.562 7.066 1 39.62 31 LEU B N 1
ATOM 1675 C CA . LEU B 1 31 ? 20.547 18.641 6.941 1 39.62 31 LEU B CA 1
ATOM 1676 C C . LEU B 1 31 ? 19.234 18.125 6.363 1 39.62 31 LEU B C 1
ATOM 1678 O O . LEU B 1 31 ? 19.172 17.766 5.188 1 39.62 31 LEU B O 1
ATOM 1682 N N . GLY B 1 32 ? 18.5 17.234 6.992 1 50.41 32 GLY B N 1
ATOM 1683 C CA . GLY B 1 32 ? 17.156 16.844 6.598 1 50.41 32 GLY B CA 1
ATOM 1684 C C . GLY B 1 32 ? 16.469 17.891 5.727 1 50.41 32 GLY B C 1
ATOM 1685 O O . GLY B 1 32 ? 16.406 19.062 6.094 1 50.41 32 GLY B O 1
ATOM 1686 N N . SER B 1 33 ? 16.531 17.906 4.441 1 67.25 33 SER B N 1
ATOM 1687 C CA . SER B 1 33 ? 15.867 18.797 3.502 1 67.25 33 SER B CA 1
ATOM 1688 C C . SER B 1 33 ? 14.555 19.312 4.078 1 67.25 33 SER B C 1
ATOM 1690 O O . SER B 1 33 ? 13.766 18.547 4.629 1 67.25 33 SER B O 1
ATOM 1692 N N . ARG B 1 34 ? 14.633 20.516 4.406 1 82.38 34 ARG B N 1
ATOM 1693 C CA . ARG B 1 34 ? 13.414 21.172 4.855 1 82.38 34 ARG B CA 1
ATOM 1694 C C . ARG B 1 34 ? 12.398 21.281 3.721 1 82.38 34 ARG B C 1
ATOM 1696 O O . ARG B 1 34 ? 12.656 21.953 2.721 1 82.38 34 ARG B O 1
ATOM 1703 N N . PHE B 1 35 ? 11.383 20.422 3.744 1 91.12 35 PHE B N 1
ATOM 1704 C CA . PHE B 1 35 ? 10.328 20.406 2.736 1 91.12 35 PHE B CA 1
ATOM 1705 C C . PHE B 1 35 ? 9.227 21.391 3.092 1 91.12 35 PHE B C 1
ATOM 1707 O O . PHE B 1 35 ? 8.414 21.75 2.24 1 91.12 35 PHE B O 1
ATOM 1714 N N . VAL B 1 36 ? 9.352 21.812 4.305 1 93.19 36 VAL B N 1
ATOM 1715 C CA . VAL B 1 36 ? 8.414 22.859 4.738 1 93.19 36 VAL B CA 1
ATOM 1716 C C . VAL B 1 36 ? 8.992 24.234 4.422 1 93.19 36 VAL B C 1
ATOM 1718 O O . VAL B 1 36 ? 10.008 24.625 4.988 1 93.19 36 VAL B O 1
ATOM 1721 N N . SER B 1 37 ? 8.297 24.906 3.541 1 91.5 37 SER B N 1
ATOM 1722 C CA . SER B 1 37 ? 8.773 26.219 3.117 1 91.5 37 SER B CA 1
ATOM 1723 C C . SER B 1 37 ? 8.492 27.266 4.18 1 91.5 37 SER B C 1
ATOM 1725 O O . SER B 1 37 ? 7.684 27.062 5.082 1 91.5 37 SER B O 1
ATOM 1727 N N . GLU B 1 38 ? 9.156 28.422 3.977 1 91.5 38 GLU B N 1
ATOM 1728 C CA . GLU B 1 38 ? 8.906 29.547 4.863 1 91.5 38 GLU B CA 1
ATOM 1729 C C . GLU B 1 38 ? 7.461 30.031 4.742 1 91.5 38 GLU B C 1
ATOM 1731 O O . GLU B 1 38 ? 6.84 30.406 5.738 1 91.5 38 GLU B O 1
ATOM 1736 N N . ASN B 1 39 ? 7.027 30 3.539 1 90.88 39 ASN B N 1
ATOM 1737 C CA . ASN B 1 39 ? 5.648 30.438 3.309 1 90.88 39 ASN B CA 1
ATOM 1738 C C . ASN B 1 39 ? 4.652 29.516 4 1 90.88 39 ASN B C 1
ATOM 1740 O O . ASN B 1 39 ? 3.66 29.969 4.566 1 90.88 39 ASN B O 1
ATOM 1744 N N . MET B 1 40 ? 4.902 28.234 3.936 1 93.81 40 MET B N 1
ATOM 1745 C CA . MET B 1 40 ? 4.016 27.297 4.613 1 93.81 40 MET B CA 1
ATOM 1746 C C . MET B 1 40 ? 4.066 27.484 6.125 1 93.81 40 MET B C 1
ATOM 1748 O O . MET B 1 40 ? 3.033 27.438 6.793 1 93.81 40 MET B O 1
ATOM 1752 N N . GLU B 1 41 ? 5.227 27.703 6.645 1 93.69 41 GLU B N 1
ATOM 1753 C CA . GLU B 1 41 ? 5.371 27.984 8.07 1 93.69 41 GLU B CA 1
ATOM 1754 C C . GLU B 1 41 ? 4.57 29.219 8.484 1 93.69 41 GLU B C 1
ATOM 1756 O O . GLU B 1 41 ? 3.916 29.219 9.523 1 93.69 41 GLU B O 1
ATOM 1761 N N . LYS B 1 42 ? 4.648 30.203 7.656 1 93 42 LYS B N 1
ATOM 1762 C CA . LYS B 1 42 ? 3.895 31.422 7.922 1 93 42 LYS B CA 1
ATOM 1763 C C . LYS B 1 42 ? 2.391 31.156 7.875 1 93 42 LYS B C 1
ATOM 1765 O O . LYS B 1 42 ? 1.637 31.688 8.695 1 93 42 LYS B O 1
ATOM 1770 N N . ASP B 1 43 ? 1.943 30.344 6.922 1 92.06 43 ASP B N 1
ATOM 1771 C CA . ASP B 1 43 ? 0.535 29.984 6.816 1 92.06 43 ASP B CA 1
ATOM 1772 C C . ASP B 1 43 ? 0.057 29.281 8.086 1 92.06 43 ASP B C 1
ATOM 1774 O O . ASP B 1 43 ? -1.01 29.594 8.617 1 92.06 43 ASP B O 1
ATOM 1778 N N . ILE B 1 44 ? 0.854 28.375 8.586 1 94.94 44 ILE B N 1
ATOM 1779 C CA . ILE B 1 44 ? 0.48 27.625 9.773 1 94.94 44 ILE B CA 1
ATOM 1780 C C . ILE B 1 44 ? 0.457 28.547 10.992 1 94.94 44 ILE B C 1
ATOM 1782 O O . ILE B 1 44 ? -0.477 28.5 11.797 1 94.94 44 ILE B O 1
ATOM 1786 N N . LYS B 1 45 ? 1.476 29.391 11.078 1 94.81 45 LYS B N 1
ATOM 1787 C CA . LYS B 1 45 ? 1.542 30.328 12.195 1 94.81 45 LYS B CA 1
ATOM 1788 C C . LYS B 1 45 ? 0.33 31.266 12.203 1 94.81 45 LYS B C 1
ATOM 1790 O O . LYS B 1 45 ? -0.205 31.578 13.273 1 94.81 45 LYS B O 1
ATOM 1795 N N . ALA B 1 46 ? -0.083 31.688 11.062 1 95.69 46 ALA B N 1
ATOM 1796 C CA . ALA B 1 46 ? -1.21 32.625 10.938 1 95.69 46 ALA B CA 1
ATOM 1797 C C . ALA B 1 46 ? -2.508 31.953 11.406 1 95.69 46 ALA B C 1
ATOM 1799 O O . ALA B 1 46 ? -3.494 32.625 11.68 1 95.69 46 ALA B O 1
ATOM 1800 N N . LEU B 1 47 ? -2.58 30.609 11.453 1 97.62 47 LEU B N 1
ATOM 1801 C CA . LEU B 1 47 ? -3.777 29.875 11.852 1 97.62 47 LEU B CA 1
ATOM 1802 C C . LEU B 1 47 ? -3.793 29.656 13.359 1 97.62 47 LEU B C 1
ATOM 1804 O O . LEU B 1 47 ? -4.832 29.297 13.922 1 97.62 47 LEU B O 1
ATOM 1808 N N . GLU B 1 48 ? -2.68 29.938 14.062 1 96.38 48 GLU B N 1
ATOM 1809 C CA . GLU B 1 48 ? -2.512 29.578 15.469 1 96.38 48 GLU B CA 1
ATOM 1810 C C . GLU B 1 48 ? -3.52 30.312 16.344 1 96.38 48 GLU B C 1
ATOM 1812 O O . GLU B 1 48 ? -4.215 29.703 17.156 1 96.38 48 GLU B O 1
ATOM 1817 N N . ASP B 1 49 ? -3.629 31.562 16.172 1 95.69 49 ASP B N 1
ATOM 1818 C CA . ASP B 1 49 ? -4.473 32.375 17.047 1 95.69 49 ASP B CA 1
ATOM 1819 C C . ASP B 1 49 ? -5.949 32.188 16.688 1 95.69 49 ASP B C 1
ATOM 1821 O O . ASP B 1 49 ? -6.754 31.844 17.562 1 95.69 49 ASP B O 1
ATOM 1825 N N . PRO B 1 50 ? -6.32 32.375 15.391 1 96.56 50 PRO B N 1
ATOM 1826 C CA . PRO B 1 50 ? -7.746 32.281 15.07 1 96.56 50 PRO B CA 1
ATOM 1827 C C . PRO B 1 50 ? -8.336 30.906 15.383 1 96.56 50 PRO B C 1
ATOM 1829 O O . PRO B 1 50 ? -9.523 30.797 15.688 1 96.56 50 PRO B O 1
ATOM 1832 N N . LEU B 1 51 ? -7.566 29.859 15.359 1 96.75 51 LEU B N 1
ATOM 1833 C CA . LEU B 1 51 ? -8.055 28.5 15.633 1 96.75 51 LEU B CA 1
ATOM 1834 C C . LEU B 1 51 ? -7.758 28.094 17.062 1 96.75 51 LEU B C 1
ATOM 1836 O O . LEU B 1 51 ? -8.047 26.969 17.469 1 96.75 51 LEU B O 1
ATOM 1840 N N . LYS B 1 52 ? -7.102 28.969 17.797 1 94.94 52 LYS B N 1
ATOM 1841 C CA . LYS B 1 52 ? -6.777 28.734 19.203 1 94.94 52 LYS B CA 1
ATOM 1842 C C . LYS B 1 52 ? -5.965 27.453 19.359 1 94.94 52 LYS B C 1
ATOM 1844 O O . LYS B 1 52 ? -6.309 26.594 20.172 1 94.94 52 LYS B O 1
ATOM 1849 N N . LEU B 1 53 ? -4.859 27.328 18.656 1 95.06 53 LEU B N 1
ATOM 1850 C CA . LEU B 1 53 ? -4.07 26.109 18.594 1 95.06 53 LEU B CA 1
ATOM 1851 C C . LEU B 1 53 ? -3.25 25.922 19.875 1 95.06 53 LEU B C 1
ATOM 1853 O O . LEU B 1 53 ? -2.697 24.844 20.109 1 95.06 53 LEU B O 1
ATOM 1857 N N . LEU B 1 54 ? -3.207 26.875 20.75 1 90.44 54 LEU B N 1
ATOM 1858 C CA . LEU B 1 54 ? -2.467 26.797 22 1 90.44 54 LEU B CA 1
ATOM 1859 C C . LEU B 1 54 ? -3.404 26.5 23.172 1 90.44 54 LEU B C 1
ATOM 1861 O O . LEU B 1 54 ? -2.975 26.469 24.328 1 90.44 54 LEU B O 1
ATOM 1865 N N . ASP B 1 55 ? -4.621 26.219 22.953 1 92.25 55 ASP B N 1
ATOM 1866 C CA . ASP B 1 55 ? -5.633 25.906 23.953 1 92.25 55 ASP B CA 1
ATOM 1867 C C . ASP B 1 55 ? -5.27 24.641 24.734 1 92.25 55 ASP B C 1
ATOM 1869 O O . ASP B 1 55 ? -4.848 23.641 24.141 1 92.25 55 ASP B O 1
ATOM 1873 N N . THR B 1 56 ? -5.406 24.656 25.953 1 90.88 56 THR B N 1
ATOM 1874 C CA . THR B 1 56 ? -5.059 23.547 26.828 1 90.88 56 THR B CA 1
ATOM 1875 C C . THR B 1 56 ? -5.914 22.328 26.531 1 90.88 56 THR B C 1
ATOM 1877 O O . THR B 1 56 ? -5.531 21.203 26.875 1 90.88 56 THR B O 1
ATOM 1880 N N . LYS B 1 57 ? -7.098 22.531 25.922 1 89.94 57 LYS B N 1
ATOM 1881 C CA . LYS B 1 57 ? -7.965 21.422 25.547 1 89.94 57 LYS B CA 1
ATOM 1882 C C . LYS B 1 57 ? -7.277 20.5 24.531 1 89.94 57 LYS B C 1
ATOM 1884 O O . LYS B 1 57 ? -7.684 19.359 24.344 1 89.94 57 LYS B O 1
ATOM 1889 N N . LEU B 1 58 ? -6.25 21.047 23.891 1 93.25 58 LEU B N 1
ATOM 1890 C CA . LEU B 1 58 ? -5.559 20.297 22.844 1 93.25 58 LEU B CA 1
ATOM 1891 C C . LEU B 1 58 ? -4.434 19.453 23.422 1 93.25 58 LEU B C 1
ATOM 1893 O O . LEU B 1 58 ? -3.83 18.641 22.719 1 93.25 58 LEU B O 1
ATOM 1897 N N . VAL B 1 59 ? -4.266 19.75 24.781 1 90.69 59 VAL B N 1
ATOM 1898 C CA . VAL B 1 59 ? -3.225 18.969 25.453 1 90.69 59 VAL B CA 1
ATOM 1899 C C . VAL B 1 59 ? -3.701 17.531 25.656 1 90.69 59 VAL B C 1
ATOM 1901 O O . VAL B 1 59 ? -4.793 17.297 26.172 1 90.69 59 VAL B O 1
ATOM 1904 N N . GLY B 1 60 ? -3.217 16.453 25.156 1 91 60 GLY B N 1
ATOM 1905 C CA . GLY B 1 60 ? -3.561 15.047 25.203 1 91 60 GLY B CA 1
ATOM 1906 C C . GLY B 1 60 ? -2.908 14.242 24.094 1 91 60 GLY B C 1
ATOM 1907 O O . GLY B 1 60 ? -1.827 14.594 23.609 1 91 60 GLY B O 1
ATOM 1908 N N . GLU B 1 61 ? -3.527 13.164 23.766 1 93.75 61 GLU B N 1
ATOM 1909 C CA . GLU B 1 61 ? -2.955 12.273 22.766 1 93.75 61 GLU B CA 1
ATOM 1910 C C . GLU B 1 61 ? -2.941 12.93 21.391 1 93.75 61 GLU B C 1
ATOM 1912 O O . GLU B 1 61 ? -3.965 13.438 20.922 1 93.75 61 GLU B O 1
ATOM 1917 N N . PRO B 1 62 ? -1.764 12.938 20.797 1 96.38 62 PRO B N 1
ATOM 1918 C CA . PRO B 1 62 ? -1.729 13.516 19.453 1 96.38 62 PRO B CA 1
ATOM 1919 C C . PRO B 1 62 ? -2.49 12.68 18.422 1 96.38 62 PRO B C 1
ATOM 1921 O O . PRO B 1 62 ? -2.838 11.531 18.703 1 96.38 62 PRO B O 1
ATOM 1924 N N . VAL B 1 63 ? -2.836 13.289 17.312 1 97.44 63 VAL B N 1
ATOM 1925 C CA . VAL B 1 63 ? -3.594 12.594 16.266 1 97.44 63 VAL B CA 1
ATOM 1926 C C . VAL B 1 63 ? -2.656 11.727 15.438 1 97.44 63 VAL B C 1
ATOM 1928 O O . VAL B 1 63 ? -2.918 10.539 15.242 1 97.44 63 VAL B O 1
ATOM 1931 N N . PHE B 1 64 ? -1.478 12.344 14.977 1 98.06 64 PHE B N 1
ATOM 1932 C CA . PHE B 1 64 ? -0.625 11.641 14.023 1 98.06 64 PHE B CA 1
ATOM 1933 C C . PHE B 1 64 ? 0.772 11.438 14.602 1 98.06 64 PHE B C 1
ATOM 1935 O O . PHE B 1 64 ? 1.521 10.578 14.133 1 98.06 64 PHE B O 1
ATOM 1942 N N . ARG B 1 65 ? 1.158 12.18 15.594 1 96.5 65 ARG B N 1
ATOM 1943 C CA . ARG B 1 65 ? 2.555 12.266 16 1 96.5 65 ARG B CA 1
ATOM 1944 C C . ARG B 1 65 ? 3.057 10.93 16.531 1 96.5 65 ARG B C 1
ATOM 1946 O O . ARG B 1 65 ? 4.223 10.578 16.344 1 96.5 65 ARG B O 1
ATOM 1953 N N . HIS B 1 66 ? 2.178 10.188 17.234 1 95.25 66 HIS B N 1
ATOM 1954 C CA . HIS B 1 66 ? 2.594 8.875 17.719 1 95.25 66 HIS B CA 1
ATOM 1955 C C . HIS B 1 66 ? 2.988 7.961 16.578 1 95.25 66 HIS B C 1
ATOM 1957 O O . HIS B 1 66 ? 4.02 7.289 16.625 1 95.25 66 HIS B O 1
ATOM 1963 N N . LEU B 1 67 ? 2.191 7.988 15.57 1 96.38 67 LEU B N 1
ATOM 1964 C CA . LEU B 1 67 ? 2.51 7.191 14.391 1 96.38 67 LEU B CA 1
ATOM 1965 C C . LEU B 1 67 ? 3.807 7.668 13.75 1 96.38 67 LEU B C 1
ATOM 1967 O O . LEU B 1 67 ? 4.66 6.855 13.383 1 96.38 67 LEU B O 1
ATOM 1971 N N . MET B 1 68 ? 4.039 9.008 13.625 1 96.94 68 MET B N 1
ATOM 1972 C CA . MET B 1 68 ? 5.25 9.562 13.031 1 96.94 68 MET B CA 1
ATOM 1973 C C . MET B 1 68 ? 6.492 9.078 13.766 1 96.94 68 MET B C 1
ATOM 1975 O O . MET B 1 68 ? 7.5 8.734 13.148 1 96.94 68 MET B O 1
ATOM 1979 N N . GLY B 1 69 ? 6.348 8.969 15.016 1 95.25 69 GLY B N 1
ATOM 1980 C CA . GLY B 1 69 ? 7.484 8.57 15.836 1 95.25 69 GLY B CA 1
ATOM 1981 C C . GLY B 1 69 ? 7.852 7.109 15.68 1 95.25 69 GLY B C 1
ATOM 1982 O O . GLY B 1 69 ? 8.984 6.711 15.977 1 95.25 69 GLY B O 1
ATOM 1983 N N . LYS B 1 70 ? 6.938 6.359 15.195 1 95 70 LYS B N 1
ATOM 1984 C CA . LYS B 1 70 ? 7.141 4.914 15.117 1 95 70 LYS B CA 1
ATOM 1985 C C . LYS B 1 70 ? 7.535 4.5 13.703 1 95 70 LYS B C 1
ATOM 1987 O O . LYS B 1 70 ? 7.953 3.359 13.477 1 95 70 LYS B O 1
ATOM 1992 N N . LEU B 1 71 ? 7.461 5.398 12.75 1 95.12 71 LEU B N 1
ATOM 1993 C CA . LEU B 1 71 ? 7.594 5.051 11.336 1 95.12 71 LEU B CA 1
ATOM 1994 C C . LEU B 1 71 ? 8.93 4.367 11.07 1 95.12 71 LEU B C 1
ATOM 1996 O O . LEU B 1 71 ? 8.969 3.248 10.547 1 95.12 71 LEU B O 1
ATOM 2000 N N . ASP B 1 72 ? 10.031 4.941 11.578 1 92.56 72 ASP B N 1
ATOM 2001 C CA . ASP B 1 72 ? 11.359 4.453 11.227 1 92.56 72 ASP B CA 1
ATOM 2002 C C . ASP B 1 72 ? 11.711 3.197 12.023 1 92.56 72 ASP B C 1
ATOM 2004 O O . ASP B 1 72 ? 12.578 2.422 11.617 1 92.56 72 ASP B O 1
ATOM 2008 N N . VAL B 1 73 ? 11 3.018 13.156 1 92.19 73 VAL B N 1
ATOM 2009 C CA . VAL B 1 73 ? 11.352 1.932 14.062 1 92.19 73 VAL B CA 1
ATOM 2010 C C . VAL B 1 73 ? 10.531 0.689 13.734 1 92.19 73 VAL B C 1
ATOM 2012 O O . VAL B 1 73 ? 11.055 -0.426 13.719 1 92.19 73 VAL B O 1
ATOM 2015 N N . LYS B 1 74 ? 9.32 0.906 13.367 1 90.81 74 LYS B N 1
ATOM 2016 C CA . LYS B 1 74 ? 8.391 -0.22 13.328 1 90.81 74 LYS B CA 1
ATOM 2017 C C . LYS B 1 74 ? 8.07 -0.626 11.898 1 90.81 74 LYS B C 1
ATOM 2019 O O . LYS B 1 74 ? 7.598 -1.737 11.648 1 90.81 74 LYS B O 1
ATOM 2024 N N . PHE B 1 75 ? 8.375 0.24 10.875 1 90.12 75 PHE B N 1
ATOM 2025 C CA . PHE B 1 75 ? 7.852 -0.011 9.539 1 90.12 75 PHE B CA 1
ATOM 2026 C C . PHE B 1 75 ? 8.953 0.11 8.5 1 90.12 75 PHE B C 1
ATOM 2028 O O . PHE B 1 75 ? 9.828 0.977 8.602 1 90.12 75 PHE B O 1
ATOM 2035 N N . GLU B 1 76 ? 8.859 -0.722 7.477 1 88 76 GLU B N 1
ATOM 2036 C CA . GLU B 1 76 ? 9.727 -0.61 6.305 1 88 76 GLU B CA 1
ATOM 2037 C C . GLU B 1 76 ? 9.305 0.557 5.418 1 88 76 GLU B C 1
ATOM 2039 O O . GLU B 1 76 ? 8.195 1.084 5.559 1 88 76 GLU B O 1
ATOM 2044 N N . LYS B 1 77 ? 10.109 0.923 4.453 1 88 77 LYS B N 1
ATOM 2045 C CA . LYS B 1 77 ? 9.883 2.121 3.646 1 88 77 LYS B CA 1
ATOM 2046 C C . LYS B 1 77 ? 8.578 2.018 2.859 1 88 77 LYS B C 1
ATOM 2048 O O . LYS B 1 77 ? 7.816 2.984 2.779 1 88 77 LYS B O 1
ATOM 2053 N N . HIS B 1 78 ? 8.375 0.88 2.289 1 85.44 78 HIS B N 1
ATOM 2054 C CA . HIS B 1 78 ? 7.141 0.717 1.524 1 85.44 78 HIS B CA 1
ATOM 2055 C C . HIS B 1 78 ? 5.918 0.767 2.434 1 85.44 78 HIS B C 1
ATOM 2057 O O . HIS B 1 78 ? 4.867 1.282 2.043 1 85.44 78 HIS B O 1
ATOM 2063 N N . GLU B 1 79 ? 6.043 0.311 3.635 1 89.69 79 GLU B N 1
ATOM 2064 C CA . GLU B 1 79 ? 4.965 0.387 4.617 1 89.69 79 GLU B CA 1
ATOM 2065 C C . GLU B 1 79 ? 4.746 1.822 5.086 1 89.69 79 GLU B C 1
ATOM 2067 O O . GLU B 1 79 ? 3.605 2.264 5.242 1 89.69 79 GLU B O 1
ATOM 2072 N N . GLN B 1 80 ? 5.836 2.455 5.352 1 93.25 80 GLN B N 1
ATOM 2073 C CA . GLN B 1 80 ? 5.742 3.867 5.707 1 93.25 80 GLN B CA 1
ATOM 2074 C C . GLN B 1 80 ? 4.992 4.652 4.637 1 93.25 80 GLN B C 1
ATOM 2076 O O . GLN B 1 80 ? 4.16 5.508 4.953 1 93.25 80 GLN B O 1
ATOM 2081 N N . TRP B 1 81 ? 5.316 4.395 3.424 1 92.06 81 TRP B N 1
ATOM 2082 C CA . TRP B 1 81 ? 4.688 5.066 2.295 1 92.06 81 TRP B CA 1
ATOM 2083 C C . TRP B 1 81 ? 3.172 4.895 2.336 1 92.06 81 TRP B C 1
ATOM 2085 O O . TRP B 1 81 ? 2.426 5.863 2.164 1 92.06 81 TRP B O 1
ATOM 2095 N N . LEU B 1 82 ? 2.762 3.691 2.561 1 90.94 82 LEU B N 1
ATOM 2096 C CA . LEU B 1 82 ? 1.334 3.395 2.629 1 90.94 82 LEU B CA 1
ATOM 2097 C C . LEU B 1 82 ? 0.677 4.145 3.781 1 90.94 82 LEU B C 1
ATOM 2099 O O . LEU B 1 82 ? -0.405 4.715 3.621 1 90.94 82 LEU B O 1
ATOM 2103 N N . LEU B 1 83 ? 1.298 4.137 4.926 1 94.19 83 LEU B N 1
ATOM 2104 C CA . LEU B 1 83 ? 0.759 4.801 6.105 1 94.19 83 LEU B CA 1
ATOM 2105 C C . LEU B 1 83 ? 0.7 6.309 5.906 1 94.19 83 LEU B C 1
ATOM 2107 O O . LEU B 1 83 ? -0.285 6.953 6.277 1 94.19 83 LEU B O 1
ATOM 2111 N N . LEU B 1 84 ? 1.717 6.836 5.301 1 96.56 84 LEU B N 1
ATOM 2112 C CA . LEU B 1 84 ? 1.739 8.273 5.051 1 96.56 84 LEU B CA 1
ATOM 2113 C C . LEU B 1 84 ? 0.73 8.656 3.973 1 96.56 84 LEU B C 1
ATOM 2115 O O . LEU B 1 84 ? 0.079 9.695 4.066 1 96.56 84 LEU B O 1
ATOM 2119 N N . ASN B 1 85 ? 0.577 7.801 2.947 1 94 85 ASN B N 1
ATOM 2120 C CA . ASN B 1 85 ? -0.477 8.023 1.963 1 94 85 ASN B CA 1
ATOM 2121 C C . ASN B 1 85 ? -1.851 8.109 2.621 1 94 85 ASN B C 1
ATOM 2123 O O . ASN B 1 85 ? -2.625 9.023 2.338 1 94 85 ASN B O 1
ATOM 2127 N N . ALA B 1 86 ? -2.113 7.16 3.527 1 93.5 86 ALA B N 1
ATOM 2128 C CA . ALA B 1 86 ? -3.377 7.148 4.258 1 93.5 86 ALA B CA 1
ATOM 2129 C C . ALA B 1 86 ? -3.512 8.391 5.141 1 93.5 86 ALA B C 1
ATOM 2131 O O . ALA B 1 86 ? -4.59 8.977 5.23 1 93.5 86 ALA B O 1
ATOM 2132 N N . THR B 1 87 ? -2.482 8.805 5.77 1 97.88 87 THR B N 1
ATOM 2133 C CA . THR B 1 87 ? -2.484 9.984 6.625 1 97.88 87 THR B CA 1
ATOM 2134 C C . THR B 1 87 ? -2.818 11.234 5.824 1 97.88 87 THR B C 1
ATOM 2136 O O . THR B 1 87 ? -3.594 12.078 6.273 1 97.88 87 THR B O 1
ATOM 2139 N N . LEU B 1 88 ? -2.252 11.328 4.625 1 97.5 88 LEU B N 1
ATOM 2140 C CA . LEU B 1 88 ? -2.51 12.477 3.76 1 97.5 88 LEU B CA 1
ATOM 2141 C C . LEU B 1 88 ? -3.969 12.508 3.318 1 97.5 88 LEU B C 1
ATOM 2143 O O . LEU B 1 88 ? -4.566 13.578 3.215 1 97.5 88 LEU B O 1
ATOM 2147 N N . ASP B 1 89 ? -4.555 11.336 3.084 1 95.38 89 ASP B N 1
ATOM 2148 C CA . ASP B 1 89 ? -5.984 11.281 2.789 1 95.38 89 ASP B CA 1
ATOM 2149 C C . ASP B 1 89 ? -6.809 11.852 3.938 1 95.38 89 ASP B C 1
ATOM 2151 O O . ASP B 1 89 ? -7.773 12.578 3.711 1 95.38 89 ASP B O 1
ATOM 2155 N N . VAL B 1 90 ? -6.449 11.539 5.141 1 97.94 90 VAL B N 1
ATOM 2156 C CA . VAL B 1 90 ? -7.164 12.023 6.316 1 97.94 90 VAL B CA 1
ATOM 2157 C C . VAL B 1 90 ? -7.027 13.539 6.414 1 97.94 90 VAL B C 1
ATOM 2159 O O . VAL B 1 90 ? -8 14.242 6.715 1 97.94 90 VAL B O 1
ATOM 2162 N N . TYR B 1 91 ? -5.836 14.039 6.125 1 98.5 91 TYR B N 1
ATOM 2163 C CA . TYR B 1 91 ? -5.633 15.484 6.145 1 98.5 91 TYR B CA 1
ATOM 2164 C C . TYR B 1 91 ? -6.527 16.172 5.117 1 98.5 91 TYR B C 1
ATOM 2166 O O . TYR B 1 91 ? -7.066 17.25 5.379 1 98.5 91 TYR B O 1
ATOM 2174 N N . LEU B 1 92 ? -6.688 15.602 3.912 1 97.88 92 LEU B N 1
ATOM 2175 C CA . LEU B 1 92 ? -7.57 16.188 2.91 1 97.88 92 LEU B CA 1
ATOM 2176 C C . LEU B 1 92 ? -9.008 16.25 3.426 1 97.88 92 LEU B C 1
ATOM 2178 O O . LEU B 1 92 ? -9.688 17.266 3.246 1 97.88 92 LEU B O 1
ATOM 2182 N N . ASN B 1 93 ? -9.391 15.234 4.094 1 97.75 93 ASN B N 1
ATOM 2183 C CA . ASN B 1 93 ? -10.727 15.227 4.672 1 97.75 93 ASN B CA 1
ATOM 2184 C C . ASN B 1 93 ? -10.867 16.266 5.777 1 97.75 93 ASN B C 1
ATOM 2186 O O . ASN B 1 93 ? -11.875 16.969 5.848 1 97.75 93 ASN B O 1
ATOM 2190 N N . ILE B 1 94 ? -9.875 16.359 6.625 1 98.62 94 ILE B N 1
ATOM 2191 C CA . ILE B 1 94 ? -9.898 17.312 7.727 1 98.62 94 ILE B CA 1
ATOM 2192 C C . ILE B 1 94 ? -10.008 18.734 7.176 1 98.62 94 ILE B C 1
ATOM 2194 O O . ILE B 1 94 ? -10.898 19.5 7.574 1 98.62 94 ILE B O 1
ATOM 2198 N N . PHE B 1 95 ? -9.133 19.047 6.242 1 98.62 95 PHE B N 1
ATOM 2199 C CA . PHE B 1 95 ? -9.141 20.406 5.695 1 98.62 95 PHE B CA 1
ATOM 2200 C C . PHE B 1 95 ? -10.43 20.672 4.938 1 98.62 95 PHE B C 1
ATOM 2202 O O . PHE B 1 95 ? -10.969 21.781 5 1 98.62 95 PHE B O 1
ATOM 2209 N N . SER B 1 96 ? -10.977 19.688 4.207 1 97.94 96 SER B N 1
ATOM 2210 C CA . SER B 1 96 ? -12.242 19.859 3.5 1 97.94 96 SER B CA 1
ATOM 2211 C C . SER B 1 96 ? -13.383 20.141 4.469 1 97.94 96 SER B C 1
ATOM 2213 O O . SER B 1 96 ? -14.211 21.016 4.219 1 97.94 96 SER B O 1
ATOM 2215 N N . ASN B 1 97 ? -13.406 19.422 5.527 1 97.81 97 ASN B N 1
ATOM 2216 C CA . ASN B 1 97 ? -14.438 19.625 6.535 1 97.81 97 ASN B CA 1
ATOM 2217 C C . ASN B 1 97 ? -14.297 20.984 7.207 1 97.81 97 ASN B C 1
ATOM 2219 O O . ASN B 1 97 ? -15.297 21.688 7.441 1 97.81 97 ASN B O 1
ATOM 2223 N N . MET B 1 98 ? -13.062 21.391 7.512 1 98.12 98 MET B N 1
ATOM 2224 C CA . MET B 1 98 ? -12.836 22.688 8.141 1 98.12 98 MET B CA 1
ATOM 2225 C C . MET B 1 98 ? -13.258 23.828 7.227 1 98.12 98 MET B C 1
ATOM 2227 O O . MET B 1 98 ? -13.742 24.859 7.691 1 98.12 98 MET B O 1
ATOM 2231 N N . LEU B 1 99 ? -13.078 23.578 5.945 1 98.25 99 LEU B N 1
ATOM 2232 C CA . LEU B 1 99 ? -13.406 24.609 4.969 1 98.25 99 LEU B CA 1
ATOM 2233 C C . LEU B 1 99 ? -14.914 24.797 4.855 1 98.25 99 LEU B C 1
ATOM 2235 O O . LEU B 1 99 ? -15.383 25.828 4.379 1 98.25 99 LEU B O 1
ATOM 2239 N N . LYS B 1 100 ? -15.664 23.844 5.281 1 97.44 100 LYS B N 1
ATOM 2240 C CA . LYS B 1 100 ? -17.125 23.922 5.266 1 97.44 100 LYS B CA 1
ATOM 2241 C C . LYS B 1 100 ? -17.656 24.625 6.512 1 97.44 100 LYS B C 1
ATOM 2243 O O . LYS B 1 100 ? -18.828 24.984 6.582 1 97.44 100 LYS B O 1
ATOM 2248 N N . GLU B 1 101 ? -16.828 24.828 7.488 1 96.81 101 GLU B N 1
ATOM 2249 C CA . GLU B 1 101 ? -17.219 25.484 8.734 1 96.81 101 GLU B CA 1
ATOM 2250 C C . GLU B 1 101 ? -17.172 27 8.609 1 96.81 101 GLU B C 1
ATOM 2252 O O . GLU B 1 101 ? -16.688 27.531 7.602 1 96.81 101 GLU B O 1
ATOM 2257 N N . ASN B 1 102 ? -17.719 27.688 9.609 1 95.88 102 ASN B N 1
ATOM 2258 C CA . ASN B 1 102 ? -17.812 29.156 9.57 1 95.88 102 ASN B CA 1
ATOM 2259 C C . ASN B 1 102 ? -16.562 29.812 10.156 1 95.88 102 ASN B C 1
ATOM 2261 O O . ASN B 1 102 ? -16.625 30.453 11.195 1 95.88 102 ASN B O 1
ATOM 2265 N N . HIS B 1 103 ? -15.5 29.812 9.43 1 96.31 103 HIS B N 1
ATOM 2266 C CA . HIS B 1 103 ? -14.25 30.484 9.773 1 96.31 103 HIS B CA 1
ATOM 2267 C C . HIS B 1 103 ? -14.109 31.812 9.055 1 96.31 103 HIS B C 1
ATOM 2269 O O . HIS B 1 103 ? -14.734 32.031 8.016 1 96.31 103 HIS B O 1
ATOM 2275 N N . PRO B 1 104 ? -13.305 32.688 9.664 1 96.81 104 PRO B N 1
ATOM 2276 C CA . PRO B 1 104 ? -12.961 33.906 8.93 1 96.81 104 PRO B CA 1
ATOM 2277 C C . PRO B 1 104 ? -12.281 33.625 7.594 1 96.81 104 PRO B C 1
ATOM 2279 O O . PRO B 1 104 ? -11.602 32.594 7.453 1 96.81 104 PRO B O 1
ATOM 2282 N N . GLU B 1 105 ? -12.398 34.5 6.637 1 96.88 105 GLU B N 1
ATOM 2283 C CA . GLU B 1 105 ? -11.898 34.312 5.281 1 96.88 105 GLU B CA 1
ATOM 2284 C C . GLU B 1 105 ? -10.391 34.031 5.281 1 96.88 105 GLU B C 1
ATOM 2286 O O . GLU B 1 105 ? -9.906 33.188 4.527 1 96.88 105 GLU B O 1
ATOM 2291 N N . LYS B 1 106 ? -9.695 34.719 6.133 1 96 106 LYS B N 1
ATOM 2292 C CA . LYS B 1 106 ? -8.242 34.562 6.207 1 96 106 LYS B CA 1
ATOM 2293 C C . LYS B 1 106 ? -7.883 33.125 6.617 1 96 106 LYS B C 1
ATOM 2295 O O . LYS B 1 106 ? -6.91 32.562 6.117 1 96 106 LYS B O 1
ATOM 2300 N N . VAL B 1 107 ? -8.664 32.594 7.523 1 97.38 107 VAL B N 1
ATOM 2301 C CA . VAL B 1 107 ? -8.461 31.234 7.98 1 97.38 107 VAL B CA 1
ATOM 2302 C C . VAL B 1 107 ? -8.766 30.25 6.844 1 97.38 107 VAL B C 1
ATOM 2304 O O . VAL B 1 107 ? -7.996 29.328 6.594 1 97.38 107 VAL B O 1
ATOM 2307 N N . LYS B 1 108 ? -9.844 30.484 6.102 1 97.62 108 LYS B N 1
ATOM 2308 C CA . LYS B 1 108 ? -10.219 29.625 4.98 1 97.62 108 LYS B CA 1
ATOM 2309 C C . LYS 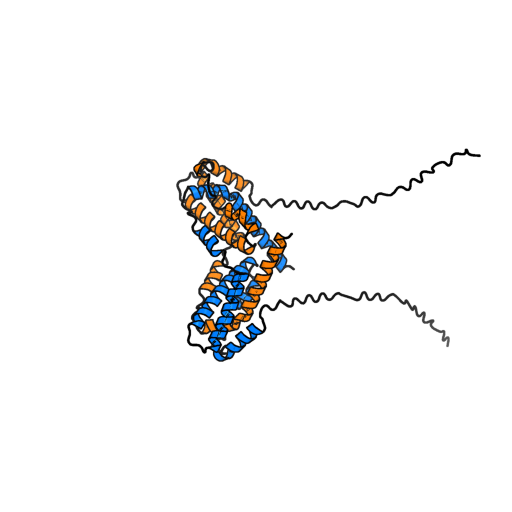B 1 108 ? -9.141 29.641 3.898 1 97.62 108 LYS B C 1
ATOM 2311 O O . LYS B 1 108 ? -8.844 28.609 3.305 1 97.62 108 LYS B O 1
ATOM 2316 N N . GLN B 1 109 ? -8.586 30.781 3.697 1 97.5 109 GLN B N 1
ATOM 2317 C CA . GLN B 1 109 ? -7.508 30.875 2.715 1 97.5 109 GLN B CA 1
ATOM 2318 C C . GLN B 1 109 ? -6.285 30.078 3.152 1 97.5 109 GLN B C 1
ATOM 2320 O O . GLN B 1 109 ? -5.676 29.375 2.346 1 97.5 109 GLN B O 1
ATOM 2325 N N . GLY B 1 110 ? -5.922 30.234 4.391 1 97.31 110 GLY B N 1
ATOM 2326 C CA . GLY B 1 110 ? -4.805 29.469 4.918 1 97.31 110 GLY B CA 1
ATOM 2327 C C . GLY B 1 110 ? -5.02 27.969 4.832 1 97.31 110 GLY B C 1
ATOM 2328 O O . GLY B 1 110 ? -4.133 27.219 4.402 1 97.31 110 GLY B O 1
ATOM 2329 N N . LEU B 1 111 ? -6.246 27.531 5.254 1 98.06 111 LEU B N 1
ATOM 2330 C CA . LEU B 1 111 ? -6.59 26.109 5.199 1 98.06 111 LEU B CA 1
ATOM 2331 C C . LEU B 1 111 ? -6.57 25.594 3.76 1 98.06 111 LEU B C 1
ATOM 2333 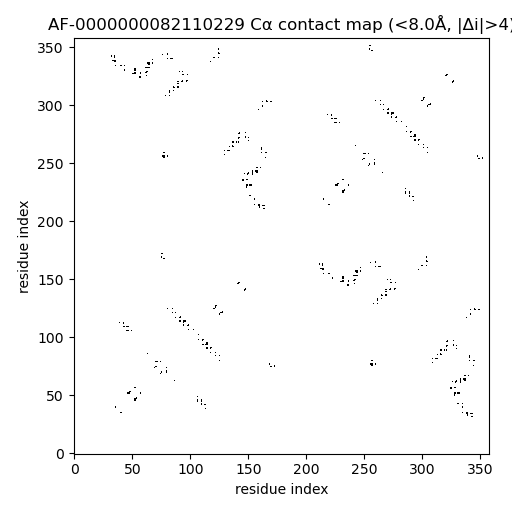O O . LEU B 1 111 ? -6.113 24.484 3.496 1 98.06 111 LEU B O 1
ATOM 2337 N N . SER B 1 112 ? -7.051 26.391 2.83 1 98.12 112 SER B N 1
ATOM 2338 C CA . SER B 1 112 ? -7.062 26.031 1.418 1 98.12 112 SER B CA 1
ATOM 2339 C C . SER B 1 112 ? -5.648 25.875 0.874 1 98.12 112 SER B C 1
ATOM 2341 O O . SER B 1 112 ? -5.371 24.969 0.087 1 98.12 112 SER B O 1
ATOM 2343 N N . ARG B 1 113 ? -4.758 26.719 1.279 1 97.81 113 ARG B N 1
ATOM 2344 C CA . ARG B 1 113 ? -3.367 26.625 0.846 1 97.81 113 ARG B CA 1
ATOM 2345 C C . ARG B 1 113 ? -2.711 25.359 1.385 1 97.81 113 ARG B C 1
ATOM 2347 O O . ARG B 1 113 ? -1.989 24.672 0.66 1 97.81 113 ARG B O 1
ATOM 2354 N N . LEU B 1 114 ? -2.967 25.047 2.652 1 98.12 114 LEU B N 1
ATOM 2355 C CA . LEU B 1 114 ? -2.416 23.828 3.232 1 98.12 114 LEU B CA 1
ATOM 2356 C C . LEU B 1 114 ? -2.982 22.594 2.539 1 98.12 114 LEU B C 1
ATOM 2358 O O . LEU B 1 114 ? -2.244 21.656 2.23 1 98.12 114 LEU B O 1
ATOM 2362 N N . ARG B 1 115 ? -4.289 22.594 2.309 1 98.06 115 ARG B N 1
ATOM 2363 C CA . ARG B 1 115 ? -4.914 21.5 1.571 1 98.06 115 ARG B CA 1
ATOM 2364 C C . ARG B 1 115 ? -4.273 21.344 0.197 1 98.06 115 ARG B C 1
ATOM 2366 O O . ARG B 1 115 ? -4.012 20.219 -0.239 1 98.06 115 ARG B O 1
ATOM 2373 N N . GLY B 1 116 ? -4.051 22.438 -0.502 1 97.5 116 GLY B N 1
ATOM 2374 C CA . GLY B 1 116 ? -3.385 22.406 -1.794 1 97.5 116 GLY B CA 1
ATOM 2375 C C . GLY B 1 116 ? -2.002 21.781 -1.737 1 97.5 116 GLY B C 1
ATOM 2376 O O . GLY B 1 116 ? -1.618 21.031 -2.635 1 97.5 116 GLY B O 1
ATOM 2377 N N . LYS B 1 117 ? -1.292 22.094 -0.692 1 97.06 117 LYS B N 1
ATOM 2378 C CA . LYS B 1 117 ? 0.036 21.516 -0.516 1 97.06 117 LYS B CA 1
ATOM 2379 C C . LYS B 1 117 ? -0.046 20 -0.338 1 97.06 117 LYS B C 1
ATOM 2381 O O . LYS B 1 117 ? 0.808 19.266 -0.837 1 97.06 117 LYS B O 1
ATOM 2386 N N . VAL B 1 118 ? -1.056 19.562 0.409 1 97.75 118 VAL B N 1
ATOM 2387 C CA . VAL B 1 118 ? -1.256 18.141 0.592 1 97.75 118 VAL B CA 1
ATOM 2388 C C . VAL B 1 118 ? -1.6 17.484 -0.748 1 97.75 118 VAL B C 1
ATOM 2390 O O . VAL B 1 118 ? -1.06 16.438 -1.091 1 97.75 118 VAL B O 1
ATOM 2393 N N . GLU B 1 119 ? -2.484 18.094 -1.501 1 96.25 119 GLU B N 1
ATOM 2394 C CA . GLU B 1 119 ? -2.861 17.578 -2.812 1 96.25 119 GLU B CA 1
ATOM 2395 C C . GLU B 1 119 ? -1.651 17.484 -3.736 1 96.25 119 GLU B C 1
ATOM 2397 O O . GLU B 1 119 ? -1.463 16.469 -4.418 1 96.25 119 GLU B O 1
ATOM 2402 N N . ASP B 1 120 ? -0.854 18.531 -3.729 1 95.5 120 ASP B N 1
ATOM 2403 C CA . ASP B 1 120 ? 0.346 18.531 -4.559 1 95.5 120 ASP B CA 1
ATOM 2404 C C . ASP B 1 120 ? 1.302 17.422 -4.156 1 95.5 120 ASP B C 1
ATOM 2406 O O . ASP B 1 120 ? 1.86 16.734 -5.016 1 95.5 120 ASP B O 1
ATOM 2410 N N . LEU B 1 121 ? 1.472 17.281 -2.889 1 95.56 121 LEU B N 1
ATOM 2411 C CA . LEU B 1 121 ? 2.365 16.25 -2.379 1 95.56 121 LEU B CA 1
ATOM 2412 C C . LEU B 1 121 ? 1.878 14.867 -2.785 1 95.56 121 LEU B C 1
ATOM 2414 O O . LEU B 1 121 ? 2.664 14.039 -3.25 1 95.56 121 LEU B O 1
ATOM 2418 N N . LYS B 1 122 ? 0.627 14.602 -2.633 1 93 122 LYS B N 1
ATOM 2419 C CA . LYS B 1 122 ? 0.061 13.312 -3.016 1 93 122 LYS B CA 1
ATOM 2420 C C . LYS B 1 122 ? 0.211 13.07 -4.516 1 93 122 LYS B C 1
ATOM 2422 O O . LYS B 1 122 ? 0.57 11.969 -4.941 1 93 122 LYS B O 1
ATOM 2427 N N . ARG B 1 123 ? -0.073 14.07 -5.305 1 90.81 123 ARG B N 1
ATOM 2428 C CA . ARG B 1 123 ? 0.029 13.961 -6.754 1 90.81 123 ARG B CA 1
ATOM 2429 C C . ARG B 1 123 ? 1.458 13.641 -7.18 1 90.81 123 ARG B C 1
ATOM 2431 O O . ARG B 1 123 ? 1.675 12.883 -8.133 1 90.81 123 ARG B O 1
ATOM 2438 N N . SER B 1 124 ? 2.357 14.148 -6.473 1 89.62 124 SER B N 1
ATOM 2439 C CA . SER B 1 124 ? 3.76 14 -6.852 1 89.62 124 SER B CA 1
ATOM 2440 C C . SER B 1 124 ? 4.32 12.656 -6.406 1 89.62 124 SER B C 1
ATOM 2442 O O . SER B 1 124 ? 5.102 12.031 -7.129 1 89.62 124 SER B O 1
ATOM 2444 N N . TYR B 1 125 ? 3.824 12.219 -5.203 1 89.5 125 TYR B N 1
ATOM 2445 C CA . TYR B 1 125 ? 4.598 11.125 -4.637 1 89.5 125 TYR B CA 1
ATOM 2446 C C . TYR B 1 125 ? 3.686 10.008 -4.148 1 89.5 125 TYR B C 1
ATOM 2448 O O . TYR B 1 125 ? 4.145 8.891 -3.885 1 89.5 125 TYR B O 1
ATOM 2456 N N . TYR B 1 126 ? 2.426 10.258 -3.902 1 86.75 126 TYR B N 1
ATOM 2457 C CA . TYR B 1 126 ? 1.547 9.289 -3.252 1 86.75 126 TYR B CA 1
ATOM 2458 C C . TYR B 1 126 ? 0.343 8.969 -4.129 1 86.75 126 TYR B C 1
ATOM 2460 O O . TYR B 1 126 ? -0.666 8.445 -3.646 1 86.75 126 TYR B O 1
ATOM 2468 N N . GLN B 1 127 ? 0.467 9.25 -5.316 1 68.31 127 GLN B N 1
ATOM 2469 C CA . GLN B 1 127 ? -0.633 9.148 -6.27 1 68.31 127 GLN B CA 1
ATOM 2470 C C . GLN B 1 127 ? -1.35 7.809 -6.145 1 68.31 127 GLN B C 1
ATOM 2472 O O . GLN B 1 127 ? -0.71 6.773 -5.953 1 68.31 127 GLN B O 1
ATOM 2477 N N . ASP B 1 128 ? -2.525 8.023 -6.055 1 67.44 128 ASP B N 1
ATOM 2478 C CA . ASP B 1 128 ? -3.494 6.934 -6 1 67.44 128 ASP B CA 1
ATOM 2479 C C . ASP B 1 128 ? -3.648 6.27 -7.367 1 67.44 128 ASP B C 1
ATOM 2481 O O . ASP B 1 128 ? -4.762 5.957 -7.789 1 67.44 128 ASP B O 1
ATOM 2485 N N . ARG B 1 129 ? -2.643 6.312 -8.062 1 76.81 129 ARG B N 1
ATOM 2486 C CA . ARG B 1 129 ? -2.846 5.777 -9.406 1 76.81 129 ARG B CA 1
ATOM 2487 C C . ARG B 1 129 ? -3.002 4.262 -9.367 1 76.81 129 ARG B C 1
ATOM 2489 O O . ARG B 1 129 ? -3.41 3.65 -10.359 1 76.81 129 ARG B O 1
ATOM 2496 N N . LEU B 1 130 ? -2.74 3.736 -8.148 1 85.88 130 LEU B N 1
ATOM 2497 C CA . LEU B 1 130 ? -2.838 2.283 -8.055 1 85.88 130 LEU B CA 1
ATOM 2498 C C . LEU B 1 130 ? -4.258 1.856 -7.699 1 85.88 130 LEU B C 1
ATOM 2500 O O . LEU B 1 130 ? -4.609 0.683 -7.836 1 85.88 130 LEU B O 1
ATOM 2504 N N . LYS B 1 131 ? -5.043 2.811 -7.238 1 82.44 131 LYS B N 1
ATOM 2505 C CA . LYS B 1 131 ? -6.375 2.473 -6.742 1 82.44 131 LYS B CA 1
ATOM 2506 C C . LYS B 1 131 ? -7.18 1.713 -7.793 1 82.44 131 LYS B C 1
ATOM 2508 O O . LYS B 1 131 ? -7.789 0.686 -7.492 1 82.44 131 LYS B O 1
ATOM 2513 N N . MET B 1 132 ? -7.152 2.227 -8.969 1 86.06 132 MET B N 1
ATOM 2514 C CA . MET B 1 132 ? -7.91 1.577 -10.031 1 86.06 132 MET B CA 1
ATOM 2515 C C . MET B 1 132 ? -7.34 0.197 -10.344 1 86.06 132 MET B C 1
ATOM 2517 O O . MET B 1 132 ? -8.086 -0.751 -10.578 1 86.06 132 MET B O 1
ATOM 2521 N N . LYS B 1 133 ? -6.051 0.14 -10.344 1 90 133 LYS B N 1
ATOM 2522 C CA . LYS B 1 133 ? -5.418 -1.144 -10.625 1 90 133 LYS B CA 1
ATOM 2523 C C . LYS B 1 133 ? -5.719 -2.162 -9.531 1 90 133 LYS B C 1
ATOM 2525 O O . LYS B 1 133 ? -5.969 -3.334 -9.82 1 90 133 LYS B O 1
ATOM 2530 N N . ILE B 1 134 ? -5.699 -1.727 -8.328 1 91.31 134 ILE B N 1
ATOM 2531 C CA . ILE B 1 134 ? -6 -2.6 -7.195 1 91.31 134 ILE B CA 1
ATOM 2532 C C . ILE B 1 134 ? -7.469 -3.014 -7.242 1 91.31 134 ILE B C 1
ATOM 2534 O O . ILE B 1 134 ? -7.805 -4.168 -6.969 1 91.31 134 ILE B O 1
ATOM 2538 N N . GLN B 1 135 ? -8.312 -2.105 -7.641 1 91.62 135 GLN B N 1
ATOM 2539 C CA . GLN B 1 135 ? -9.719 -2.438 -7.797 1 91.62 135 GLN B CA 1
ATOM 2540 C C . GLN B 1 135 ? -9.922 -3.455 -8.922 1 91.62 135 GLN B C 1
ATOM 2542 O O . GLN B 1 135 ? -10.734 -4.375 -8.789 1 91.62 135 GLN B O 1
ATOM 2547 N N . ASP B 1 136 ? -9.219 -3.238 -10.047 1 93.94 136 ASP B N 1
ATOM 2548 C CA . ASP B 1 136 ? -9.273 -4.215 -11.133 1 93.94 136 ASP B CA 1
ATOM 2549 C C . ASP B 1 136 ? -8.922 -5.613 -10.633 1 93.94 136 ASP B C 1
ATOM 2551 O O . ASP B 1 136 ? -9.57 -6.594 -11.008 1 93.94 136 ASP B O 1
ATOM 2555 N N . LEU B 1 137 ? -7.918 -5.703 -9.805 1 95.94 137 LEU B N 1
ATOM 2556 C CA . LEU B 1 137 ? -7.52 -6.984 -9.234 1 95.94 137 LEU B CA 1
ATOM 2557 C C . LEU B 1 137 ? -8.617 -7.551 -8.344 1 95.94 137 LEU B C 1
ATOM 2559 O O . LEU B 1 137 ? -8.961 -8.727 -8.445 1 95.94 137 LEU B O 1
ATOM 2563 N N . ALA B 1 138 ? -9.164 -6.711 -7.5 1 92.81 138 ALA B N 1
ATOM 2564 C CA . ALA B 1 138 ? -10.203 -7.141 -6.574 1 92.81 138 ALA B CA 1
ATOM 2565 C C . ALA B 1 138 ? -11.445 -7.621 -7.328 1 92.81 138 ALA B C 1
ATOM 2567 O O . ALA B 1 138 ? -12.211 -8.438 -6.812 1 92.81 138 ALA B O 1
ATOM 2568 N N . ASP B 1 139 ? -11.633 -7.152 -8.562 1 95.94 139 ASP B N 1
ATOM 2569 C CA . ASP B 1 139 ? -12.836 -7.441 -9.336 1 95.94 139 ASP B CA 1
ATOM 2570 C C . ASP B 1 139 ? -12.672 -8.727 -10.148 1 95.94 139 ASP B C 1
ATOM 2572 O O . ASP B 1 139 ? -13.617 -9.18 -10.805 1 95.94 139 ASP B O 1
ATOM 2576 N N . ILE B 1 140 ? -11.539 -9.273 -10.117 1 96.88 140 ILE B N 1
ATOM 2577 C CA . ILE B 1 140 ? -11.336 -10.539 -10.812 1 96.88 140 ILE B CA 1
ATOM 2578 C C . ILE B 1 140 ? -12.336 -11.57 -10.305 1 96.88 140 ILE B C 1
ATOM 2580 O O . ILE B 1 140 ? -12.562 -11.688 -9.094 1 96.88 140 ILE B O 1
ATOM 2584 N N . LYS B 1 141 ? -12.969 -12.219 -11.25 1 97.19 141 LYS B N 1
ATOM 2585 C CA . LYS B 1 141 ? -13.969 -13.227 -10.906 1 97.19 141 LYS B CA 1
ATOM 2586 C C . LYS B 1 141 ? -13.312 -14.516 -10.422 1 97.19 141 LYS B C 1
ATOM 2588 O O . LYS B 1 141 ? -13.164 -15.469 -11.18 1 97.19 141 LYS B O 1
ATOM 2593 N N . THR B 1 142 ? -13.117 -14.641 -9.141 1 98.19 142 THR B N 1
ATOM 2594 C CA . THR B 1 142 ? -12.297 -15.688 -8.539 1 98.19 142 THR B CA 1
ATOM 2595 C C . THR B 1 142 ? -13.055 -17.016 -8.5 1 98.19 142 THR B C 1
ATOM 2597 O O . THR B 1 142 ? -12.461 -18.062 -8.234 1 98.19 142 THR B O 1
ATOM 2600 N N . ASN B 1 143 ? -14.383 -17.047 -8.766 1 96 143 ASN B N 1
ATOM 2601 C CA . ASN B 1 143 ? -15.172 -18.266 -8.805 1 96 143 ASN B CA 1
ATOM 2602 C C . ASN B 1 143 ? -15.375 -18.766 -10.234 1 96 143 ASN B C 1
ATOM 2604 O O . ASN B 1 143 ? -15.969 -19.812 -10.453 1 96 143 ASN B O 1
ATOM 2608 N N . ASP B 1 144 ? -14.883 -18.062 -11.234 1 96.94 144 ASP B N 1
ATOM 2609 C CA . ASP B 1 144 ? -14.984 -18.453 -12.641 1 96.94 144 ASP B CA 1
ATOM 2610 C C . ASP B 1 144 ? -13.953 -19.516 -12.992 1 96.94 144 ASP B C 1
ATOM 2612 O O . ASP B 1 144 ? -12.75 -19.328 -12.781 1 96.94 144 ASP B O 1
ATOM 2616 N N . ALA B 1 145 ? -14.359 -20.594 -13.586 1 96 145 ALA B N 1
ATOM 2617 C CA . ALA B 1 145 ? -13.516 -21.75 -13.836 1 96 145 ALA B CA 1
ATOM 2618 C C . ALA B 1 145 ? -12.375 -21.422 -14.789 1 96 145 ALA B C 1
ATOM 2620 O O . ALA B 1 145 ? -11.25 -21.891 -14.617 1 96 145 ALA B O 1
ATOM 2621 N N . VAL B 1 146 ? -12.648 -20.641 -15.781 1 96.25 146 VAL B N 1
ATOM 2622 C CA . VAL B 1 146 ? -11.625 -20.281 -16.75 1 96.25 146 VAL B CA 1
ATOM 2623 C C . VAL B 1 146 ? -10.57 -19.406 -16.078 1 96.25 146 VAL B C 1
ATOM 2625 O O . VAL B 1 146 ? -9.367 -19.609 -16.266 1 96.25 146 VAL B O 1
ATOM 2628 N N . VAL B 1 147 ? -11.008 -18.406 -15.266 1 97.19 147 VAL B N 1
ATOM 2629 C CA . VAL B 1 147 ? -10.102 -17.531 -14.531 1 97.19 147 VAL B CA 1
ATOM 2630 C C . VAL B 1 147 ? -9.242 -18.359 -13.578 1 97.19 147 VAL B C 1
ATOM 2632 O O . VAL B 1 147 ? -8.031 -18.156 -13.492 1 97.19 147 VAL B O 1
ATOM 2635 N N . GLN B 1 148 ? -9.859 -19.297 -12.883 1 98 148 GLN B N 1
ATOM 2636 C CA . GLN B 1 148 ? -9.156 -20.156 -11.938 1 98 148 GLN B CA 1
ATOM 2637 C C . GLN B 1 148 ? -8.031 -20.938 -12.617 1 98 148 GLN B C 1
ATOM 2639 O O . GLN B 1 148 ? -6.895 -20.938 -12.141 1 98 148 GLN B O 1
ATOM 2644 N N . ARG 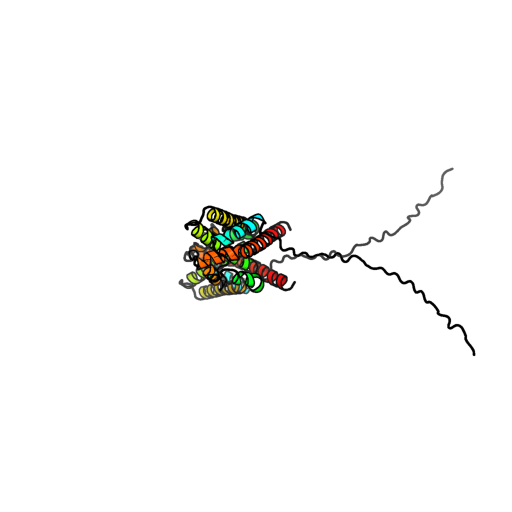B 1 149 ? -8.367 -21.547 -13.711 1 97.75 149 ARG B N 1
ATOM 2645 C CA . ARG B 1 149 ? -7.395 -22.391 -14.414 1 97.75 149 ARG B CA 1
ATOM 2646 C C . ARG B 1 149 ? -6.281 -21.531 -15.016 1 97.75 149 ARG B C 1
ATOM 2648 O O . ARG B 1 149 ? -5.113 -21.922 -14.977 1 97.75 149 ARG B O 1
ATOM 2655 N N . LYS B 1 150 ? -6.621 -20.359 -15.516 1 97.25 150 LYS B N 1
ATOM 2656 C CA . LYS B 1 150 ? -5.59 -19.438 -16 1 97.25 150 LYS B CA 1
ATOM 2657 C C . LYS B 1 150 ? -4.668 -19 -14.867 1 97.25 150 LYS B C 1
ATOM 2659 O O . LYS B 1 150 ? -3.449 -18.922 -15.047 1 97.25 150 LYS B O 1
ATOM 2664 N N . ALA B 1 151 ? -5.246 -18.688 -13.719 1 98.12 151 ALA B N 1
ATOM 2665 C CA . ALA B 1 151 ? -4.461 -18.25 -12.562 1 98.12 151 ALA B CA 1
ATOM 2666 C C . ALA B 1 151 ? -3.484 -19.344 -12.125 1 98.12 151 ALA B C 1
ATOM 2668 O O . ALA B 1 151 ? -2.332 -19.047 -11.797 1 98.12 151 ALA B O 1
ATOM 2669 N N . VAL B 1 152 ? -3.904 -20.594 -12.133 1 97.88 152 VAL B N 1
ATOM 2670 C CA . VAL B 1 152 ? -3.014 -21.703 -11.781 1 97.88 152 VAL B CA 1
ATOM 2671 C C . VAL B 1 152 ? -1.86 -21.781 -12.773 1 97.88 152 VAL B C 1
ATOM 2673 O O . VAL B 1 152 ? -0.704 -21.953 -12.383 1 97.88 152 VAL B O 1
ATOM 2676 N N . ASN B 1 153 ? -2.156 -21.547 -14.016 1 95.5 153 ASN B N 1
ATOM 2677 C CA . ASN B 1 153 ? -1.142 -21.562 -15.07 1 95.5 153 ASN B CA 1
ATOM 2678 C C . ASN B 1 153 ? -0.124 -20.453 -14.891 1 95.5 153 ASN B C 1
ATOM 2680 O O . ASN B 1 153 ? 1.039 -20.594 -15.273 1 95.5 153 ASN B O 1
ATOM 2684 N N . GLU B 1 154 ? -0.54 -19.406 -14.344 1 97.19 154 GLU B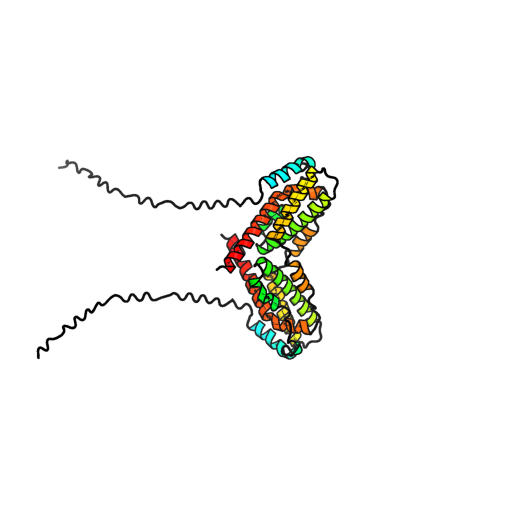 N 1
ATOM 2685 C CA . GLU B 1 154 ? 0.311 -18.219 -14.219 1 97.19 154 GLU B CA 1
ATOM 2686 C C . GLU B 1 154 ? 0.981 -18.172 -12.844 1 97.19 154 GLU B C 1
ATOM 2688 O O . GLU B 1 154 ? 1.807 -17.297 -12.586 1 97.19 154 GLU B O 1
ATOM 2693 N N . PHE B 1 155 ? 0.727 -19.125 -11.977 1 98.25 155 PHE B N 1
ATOM 2694 C CA . PHE B 1 155 ? 1.062 -19.031 -10.562 1 98.25 155 PHE B CA 1
ATOM 2695 C C . PHE B 1 155 ? 2.57 -18.938 -10.367 1 98.25 155 PHE B C 1
ATOM 2697 O O . PHE B 1 155 ? 3.053 -18.109 -9.602 1 98.25 155 PHE B O 1
ATOM 2704 N N . LYS B 1 156 ? 3.305 -19.766 -11.023 1 96.56 156 LYS B N 1
ATOM 2705 C CA . LYS B 1 156 ? 4.754 -19.812 -10.844 1 96.56 156 LYS B CA 1
ATOM 2706 C C . LYS B 1 156 ? 5.383 -18.438 -11.078 1 96.56 156 LYS B C 1
ATOM 2708 O O . LYS B 1 156 ? 6.23 -18 -10.297 1 96.56 156 LYS B O 1
ATOM 2713 N N . GLU B 1 157 ? 4.969 -17.844 -12.125 1 96 157 GLU B N 1
ATOM 2714 C CA . GLU B 1 157 ? 5.527 -16.547 -12.477 1 96 157 GLU B CA 1
ATOM 2715 C C . GLU B 1 157 ? 5.203 -15.5 -11.406 1 96 157 GLU B C 1
ATOM 2717 O O . GLU B 1 157 ? 6.082 -14.75 -10.977 1 96 157 GLU B O 1
ATOM 2722 N N . VAL B 1 158 ? 3.959 -15.469 -10.961 1 97.94 158 VAL B N 1
ATOM 2723 C CA . VAL B 1 158 ? 3.521 -14.484 -9.969 1 97.94 158 VAL B CA 1
ATOM 2724 C C . VAL B 1 158 ? 4.227 -14.734 -8.641 1 97.94 158 VAL B C 1
ATOM 2726 O O . VAL B 1 158 ? 4.719 -13.797 -8.008 1 97.94 158 VAL B O 1
ATOM 2729 N N . TYR B 1 159 ? 4.281 -16.031 -8.289 1 98 159 TYR B N 1
ATOM 2730 C CA . TYR B 1 159 ? 4.93 -16.391 -7.031 1 98 159 TYR B CA 1
ATOM 2731 C C . TYR B 1 159 ? 6.398 -15.984 -7.039 1 98 159 TYR B C 1
ATOM 2733 O O . TYR B 1 159 ? 6.914 -15.469 -6.047 1 98 159 TYR B O 1
ATOM 2741 N N . GLN B 1 160 ? 7.086 -16.203 -8.125 1 96.88 160 GLN B N 1
ATOM 2742 C CA . GLN B 1 160 ? 8.484 -15.828 -8.273 1 96.88 160 GLN B CA 1
ATOM 2743 C C . GLN B 1 160 ? 8.68 -14.32 -8.133 1 96.88 160 GLN B C 1
ATOM 2745 O O . GLN B 1 160 ? 9.547 -13.867 -7.387 1 96.88 160 GLN B O 1
ATOM 2750 N N . ARG B 1 161 ? 7.801 -13.586 -8.82 1 96.44 161 ARG B N 1
ATOM 2751 C CA . ARG B 1 161 ? 7.906 -12.133 -8.797 1 96.44 161 ARG B CA 1
ATOM 2752 C C . ARG B 1 161 ? 7.668 -11.594 -7.391 1 96.44 161 ARG B C 1
ATOM 2754 O O . ARG B 1 161 ? 8.414 -10.734 -6.914 1 96.44 161 ARG B O 1
ATOM 2761 N N . ALA B 1 162 ? 6.66 -12.039 -6.73 1 97.12 162 ALA B N 1
ATOM 2762 C CA . ALA B 1 162 ? 6.312 -11.586 -5.387 1 97.12 162 ALA B CA 1
ATOM 2763 C C . ALA B 1 162 ? 7.41 -11.938 -4.387 1 97.12 162 ALA B C 1
ATOM 2765 O O . ALA B 1 162 ? 7.762 -11.125 -3.531 1 97.12 162 ALA B O 1
ATOM 2766 N N . SER B 1 163 ? 7.953 -13.133 -4.512 1 96.38 163 SER B N 1
ATOM 2767 C CA . SER B 1 163 ? 9.016 -13.562 -3.607 1 96.38 163 SER B CA 1
ATOM 2768 C C . SER B 1 163 ? 10.273 -12.727 -3.783 1 96.38 163 SER B C 1
ATOM 2770 O O . SER B 1 163 ? 10.891 -12.312 -2.801 1 96.38 163 SER B O 1
ATOM 2772 N N . GLN B 1 164 ? 10.57 -12.484 -5 1 95.38 164 GLN B N 1
ATOM 2773 C CA . GLN B 1 164 ? 11.758 -11.688 -5.293 1 95.38 164 GLN B CA 1
ATOM 2774 C C . GLN B 1 164 ? 11.633 -10.281 -4.707 1 95.38 164 GLN B C 1
ATOM 2776 O O . GLN B 1 164 ? 12.539 -9.805 -4.023 1 95.38 164 GLN B O 1
ATOM 2781 N N . LEU B 1 165 ? 10.539 -9.68 -5.008 1 94.06 165 LEU B N 1
ATOM 2782 C CA . LEU B 1 165 ? 10.344 -8.312 -4.527 1 94.06 165 LEU B CA 1
ATOM 2783 C C . LEU B 1 165 ? 10.32 -8.273 -3.004 1 94.06 165 LEU B C 1
ATOM 2785 O O . LEU B 1 165 ? 10.945 -7.402 -2.395 1 94.06 165 LEU B O 1
ATOM 2789 N N . GLY B 1 166 ? 9.547 -9.156 -2.434 1 91.94 166 GLY B N 1
ATOM 2790 C CA . GLY B 1 166 ? 9.477 -9.211 -0.982 1 91.94 166 GLY B CA 1
ATOM 2791 C C . GLY B 1 166 ? 10.836 -9.344 -0.32 1 91.94 166 GLY B C 1
ATOM 2792 O O . GLY B 1 166 ? 11.117 -8.648 0.658 1 91.94 166 GLY B O 1
ATOM 2793 N N . THR B 1 167 ? 11.664 -10.195 -0.826 1 90.56 167 THR B N 1
ATOM 2794 C CA . THR B 1 167 ? 12.992 -10.43 -0.278 1 90.56 167 THR B CA 1
ATOM 2795 C C . THR B 1 167 ? 13.859 -9.18 -0.405 1 90.56 167 THR B C 1
ATOM 2797 O O . THR B 1 167 ? 14.547 -8.797 0.544 1 90.56 167 THR B O 1
ATOM 2800 N N . ILE B 1 168 ? 13.797 -8.578 -1.544 1 89.25 168 ILE B N 1
ATOM 2801 C CA . ILE B 1 168 ? 14.602 -7.398 -1.816 1 89.25 168 ILE B CA 1
ATOM 2802 C C . ILE B 1 168 ? 14.227 -6.277 -0.852 1 89.25 168 ILE B C 1
ATOM 2804 O O . ILE B 1 168 ? 15.094 -5.645 -0.253 1 89.25 168 ILE B O 1
ATOM 2808 N N . LEU B 1 169 ? 12.969 -6.078 -0.708 1 85.62 169 LEU B N 1
ATOM 2809 C CA . LEU B 1 169 ? 12.492 -4.977 0.123 1 85.62 169 LEU B CA 1
ATOM 2810 C C . LEU B 1 169 ? 12.773 -5.25 1.597 1 85.62 169 LEU B C 1
ATOM 2812 O O . LEU B 1 169 ? 13.078 -4.328 2.354 1 85.62 169 LEU B O 1
ATOM 2816 N N . HIS B 1 170 ? 12.703 -6.414 1.978 1 84 170 HIS B N 1
ATOM 2817 C CA . HIS B 1 170 ? 12.969 -6.797 3.359 1 84 170 HIS B CA 1
ATOM 2818 C C . HIS B 1 170 ? 14.453 -6.652 3.693 1 84 170 HIS B C 1
ATOM 2820 O O . HIS B 1 170 ? 14.805 -6.199 4.781 1 84 170 HIS B O 1
ATOM 2826 N N . GLN B 1 171 ? 15.297 -7.035 2.801 1 80.69 171 GLN B N 1
ATOM 2827 C CA . GLN B 1 171 ? 16.734 -6.945 3.012 1 80.69 171 GLN B CA 1
ATOM 2828 C C . GLN B 1 171 ? 17.203 -5.488 3.051 1 80.69 171 GLN B C 1
ATOM 2830 O O . GLN B 1 171 ? 18.062 -5.129 3.842 1 80.69 171 GLN B O 1
ATOM 2835 N N . ARG B 1 172 ? 16.688 -4.723 2.227 1 70.75 172 ARG B N 1
ATOM 2836 C CA . ARG B 1 172 ? 17.062 -3.312 2.189 1 70.75 172 ARG B CA 1
ATOM 2837 C C . ARG B 1 172 ? 16.734 -2.625 3.512 1 70.75 172 ARG B C 1
ATOM 2839 O O . ARG B 1 172 ? 17.5 -1.774 3.979 1 70.75 172 ARG B O 1
ATOM 2846 N N . ASP B 1 173 ? 15.773 -2.996 4.059 1 67 173 ASP B N 1
ATOM 2847 C CA . ASP B 1 173 ? 15.375 -2.381 5.32 1 67 173 ASP B CA 1
ATOM 2848 C C . ASP B 1 173 ? 16.312 -2.805 6.453 1 67 173 ASP B C 1
ATOM 2850 O O . ASP B 1 173 ? 16.609 -2.01 7.344 1 67 173 ASP B O 1
ATOM 2854 N N . LYS B 1 174 ? 16.75 -3.924 6.512 1 66.88 174 LYS B N 1
ATOM 2855 C CA . LYS B 1 174 ? 17.688 -4.387 7.535 1 66.88 174 LYS B CA 1
ATOM 2856 C C . LYS B 1 174 ? 19.031 -3.682 7.406 1 66.88 174 LYS B C 1
ATOM 2858 O O . LYS B 1 174 ? 19.656 -3.34 8.406 1 66.88 174 LYS B O 1
ATOM 2863 N N . LYS B 1 175 ? 19.344 -3.447 6.211 1 63.5 175 LYS B N 1
ATOM 2864 C CA . LYS B 1 175 ? 20.625 -2.789 6 1 63.5 175 LYS B CA 1
ATOM 2865 C C . LYS B 1 175 ? 20.578 -1.323 6.422 1 63.5 175 LYS B C 1
ATOM 2867 O O . LYS B 1 175 ? 21.531 -0.798 6.992 1 63.5 175 LYS B O 1
ATOM 2872 N N . VAL B 1 176 ? 19.547 -0.614 6.148 1 59.34 176 VAL B N 1
ATOM 2873 C CA . VAL B 1 176 ? 19.406 0.798 6.492 1 59.34 176 VAL B CA 1
ATOM 2874 C C . VAL B 1 176 ? 19.344 0.958 8.008 1 59.34 176 VAL B C 1
ATOM 2876 O O . VAL B 1 176 ? 19.844 1.936 8.562 1 59.34 176 VAL B O 1
ATOM 2879 N N . THR B 1 177 ? 18.812 -0.055 8.727 1 56.75 177 THR B N 1
ATOM 2880 C CA . THR B 1 177 ? 18.734 0.002 10.18 1 56.75 177 THR B CA 1
ATOM 2881 C C . THR B 1 177 ? 20.078 -0.311 10.82 1 56.75 177 THR B C 1
ATOM 2883 O O . THR B 1 177 ? 20.375 0.159 11.922 1 56.75 177 THR B O 1
ATOM 2886 N N . GLN B 1 178 ? 20.891 -1.063 10.133 1 52.69 178 GLN B N 1
ATOM 2887 C CA . GLN B 1 178 ? 22.188 -1.421 10.688 1 52.69 178 GLN B CA 1
ATOM 2888 C C . GLN B 1 178 ? 23.25 -0.376 10.336 1 52.69 178 GLN B C 1
ATOM 2890 O O . GLN B 1 178 ? 24.266 -0.257 11.023 1 52.69 178 GLN B O 1
ATOM 2895 N N . SER B 1 179 ? 23.047 0.346 9.273 1 44.5 179 SER B N 1
ATOM 2896 C CA . SER B 1 179 ? 24.062 1.347 8.992 1 44.5 179 SER B CA 1
ATOM 2897 C C . SER B 1 179 ? 23.797 2.646 9.742 1 44.5 179 SER B C 1
ATOM 2899 O O . SER B 1 179 ? 22.625 3.01 9.961 1 44.5 179 SER B O 1
#

pLDDT: mean 80.58, std 25.78, range [19.91, 98.62]

Sequence (358 aa):
MNSALDLVVVVWLGFCSVVVLGRPHHSGSDLGSRFVSENMEKDIKALEDPLKLLDTKLVGEPVFRHLMGKLDVKFEKHEQWLLLNATLDVYLNIFSNMLKENHPEKVKQGLSRLRGKVEDLKRSYYQDRLKMKIQDLADIKTNDAVVQRKAVNEFKEVYQRASQLGTILHQRDKKVTQSMNSALDLVVVVWLGFCSVVVLGRPHHSGSDLGSRFVSENMEKDIKALEDPLKLLDTKLVGEPVFRHLMGKLDVKFEKHEQWLLLNATLDVYLNIFSNMLKENHPEKVKQGLSRLRGKVEDLKRSYYQDRLKMKIQDLADIKTNDAVVQRKAVNEFKEVYQRASQLGTILHQRDKKVTQS